Protein AF-F6GZI7-F1 (afdb_monomer)

Mean predicted aligned error: 14.27 Å

Foldseek 3Di:
DQPPFDKDFDADKDQDPDPDDDRIDGPTPDIDGPGDDDLVPDPPSDPDDDPVVCVVVVVCQCVDPVSVVVVVVVVVVVVVVVVVCVVVQAAEDDFDQKDPDDPPLFFDFAWDWPCPPPPDDDDDDDDDDDPDDCDLVNLVVVLVVLVVVLVVCVVPVHDPVVNVVSVVVSVVSVVVSVSVVVVCVVPVPPPPPPPPPPQCCPTPVRDIMTGAQDRVVVQVVVCVPSFKYKYWAWHATPDDPVDDRIDTDIGIDGPPDDPVVVVVVPPPDD

Solvent-accessible surface area (backbone atoms only — not comparable to full-atom values): 16738 Å² total; per-residue (Å²): 132,55,71,83,46,40,69,49,75,44,64,49,78,42,70,55,96,57,100,61,98,55,87,60,42,74,52,68,75,43,77,46,85,76,39,87,53,62,60,88,78,40,84,78,54,53,95,76,74,63,75,71,67,38,62,85,41,57,90,56,38,64,80,37,71,68,50,37,50,52,51,53,50,50,50,52,49,53,53,48,51,54,50,52,39,51,77,68,67,31,44,82,45,92,61,74,50,71,36,74,72,77,81,76,83,76,74,53,60,48,76,56,79,71,53,82,89,59,81,83,76,87,72,83,88,78,91,78,80,90,76,85,72,89,46,74,64,58,51,55,51,49,48,52,52,40,50,50,51,45,54,51,41,67,72,64,80,45,63,68,66,60,46,53,50,42,51,51,52,41,51,51,52,51,51,54,50,53,54,53,55,50,47,52,69,75,44,86,70,71,66,68,69,99,79,70,82,80,71,31,66,81,26,89,79,46,44,74,33,25,42,28,68,65,50,60,71,60,38,48,62,47,9,74,78,66,33,35,30,32,34,76,46,77,27,32,42,57,58,66,95,88,54,72,47,68,43,75,46,78,47,72,33,58,49,93,66,55,72,81,69,54,65,79,69,70,77,78,83,125

pLDDT: mean 80.15, std 19.24, range [28.56, 98.38]

Organism: Vitis vinifera (NCBI:txid29760)

Radius of gyration: 28.15 Å; Cα contacts (8 Å, |Δi|>4): 276; chains: 1; bounding box: 76×50×71 Å

InterPro domains:
  IPR004364 Aminoacyl-tRNA synthetase, class II (D/K/N) [PF00152] (58-114)
  IPR004364 Aminoacyl-tRNA synthetase, class II (D/K/N) [PF00152] (202-259)
  IPR045864 Class II Aminoacyl-tRNA synthetase/Biotinyl protein ligase (BPL) and lipoyl protein ligase (LPL) [G3DSA:3.30.930.10] (43-264)
  IPR045864 Class II Aminoacyl-tRNA synthetase/Biotinyl protein ligase (BPL) and lipoyl protein ligase (LPL) [SSF55681] (30-257)

Sequence (270 aa):
MPTGTCILAEGVLKLPPVEGKHAIELQAEKILHIGTVDREKYPLSKKRLPIDSLRDFSHFKPRTTTVASVMRMRDALTHATHNFFRNNEFLYVQVPIITTTDAEGFSERFIVTTLLGKSAEKVEPKSVHEIEGVSLEALKAAIKEKSNLVEELKRSDSNKEALVAALWDLRKTNELAQQLESREKLHPGASLNKADEINFSKDFFSRETYLTVSGRLHLQSYACSLGNVYSFGPRFRAESMKHVAEMWMVELEMAFSQLEVRGLCYFSGY

Secondary structure (DSSP, 8-state):
--TT-EEEEEEEEE--SSS-S-S-EEEEEEEEEEE---TTT-GGGSS---TGGGGGGTTTGGGSHHHHHHHHHHHHHHHHHHHHHHHTTPEE-PPPSEES--SSSS----EE-S-TT------PPPP--------HHHHHHHHHHHHHHHHHHHHTT--HHHHHHHHHHHHHHHHHHHHHHHHHHH-TT----TT----GGGSTTSS-EEE-S--HHHHHHHHHHHSEEEEEEEEE----TTS-SEEEEEEEEETT--HHHHTTS-----

Nearest PDB structures (foldseek):
  6pqh-assembly2_C  TM=8.709E-01  e=6.054E-11  Elizabethkingia sp.
  3m4p-assembly2_C  TM=8.004E-01  e=2.994E-06  Entamoeba histolytica
  3m4p-assembly2_D  TM=8.384E-01  e=8.662E-06  Entamoeba histolytica
  3m4q-assembly1_B  TM=7.826E-01  e=2.994E-06  Entamoeba histolytica
  3m4p-assembly1_A  TM=8.144E-01  e=2.077E-05  Entamoeba histolytica

Structure (mmCIF, N/CA/C/O backbone):
data_AF-F6GZI7-F1
#
_entry.id   AF-F6GZI7-F1
#
loop_
_atom_site.group_PDB
_atom_site.id
_atom_site.type_symbol
_atom_site.label_atom_id
_atom_site.label_alt_id
_atom_site.label_comp_id
_atom_site.label_asym_id
_atom_site.label_entity_id
_atom_site.label_seq_id
_atom_site.pdbx_PDB_ins_code
_atom_site.Cartn_x
_atom_site.Cartn_y
_atom_site.Cartn_z
_atom_site.occupancy
_atom_site.B_iso_or_equiv
_atom_site.auth_seq_id
_atom_site.auth_comp_id
_atom_site.auth_asym_id
_atom_site.auth_atom_id
_atom_site.pdbx_PDB_model_num
ATOM 1 N N . MET A 1 1 ? -19.118 0.545 30.535 1.00 84.94 1 MET A N 1
ATOM 2 C CA . MET A 1 1 ? -18.140 -0.311 29.822 1.00 84.94 1 MET A CA 1
ATOM 3 C C . MET A 1 1 ? -16.927 0.534 29.446 1.00 84.94 1 MET A C 1
ATOM 5 O O . MET A 1 1 ? -17.144 1.657 28.999 1.00 84.94 1 MET A O 1
ATOM 9 N N . PRO A 1 2 ? -15.681 0.074 29.667 1.00 90.56 2 PRO A N 1
ATOM 10 C CA . PRO A 1 2 ? -14.481 0.809 29.256 1.00 90.56 2 PRO A CA 1
ATOM 11 C C . PRO A 1 2 ? -14.420 1.039 27.738 1.00 90.56 2 PRO A C 1
ATOM 13 O O . PRO A 1 2 ? -14.860 0.188 26.961 1.00 90.56 2 PRO A O 1
ATOM 16 N N . THR A 1 3 ? -13.836 2.159 27.304 1.00 90.69 3 THR A N 1
ATOM 17 C CA . THR A 1 3 ? -13.540 2.412 25.884 1.00 90.69 3 THR A CA 1
ATOM 18 C C . THR A 1 3 ? -12.670 1.290 25.318 1.00 90.69 3 THR A C 1
ATOM 20 O O . THR A 1 3 ? -11.697 0.891 25.952 1.00 90.69 3 THR A O 1
ATOM 23 N N . GLY A 1 4 ? -13.014 0.798 24.126 1.00 90.69 4 GLY A N 1
ATOM 24 C CA . GLY A 1 4 ? -12.316 -0.312 23.467 1.00 90.69 4 GLY A CA 1
ATOM 25 C C . GLY A 1 4 ? -12.944 -1.689 23.692 1.00 90.69 4 GLY A C 1
ATOM 26 O O . GLY A 1 4 ? -12.562 -2.625 22.994 1.00 90.69 4 GLY A O 1
ATOM 27 N N . THR A 1 5 ? -13.914 -1.812 24.607 1.00 94.50 5 THR A N 1
ATOM 28 C CA . THR A 1 5 ? -14.671 -3.058 24.825 1.00 94.50 5 THR A CA 1
ATOM 29 C C . THR A 1 5 ? -15.391 -3.475 23.542 1.00 94.50 5 THR A C 1
ATOM 31 O O . THR A 1 5 ? -16.073 -2.662 22.919 1.00 94.50 5 THR A O 1
ATOM 34 N N . CYS A 1 6 ? -15.256 -4.744 23.162 1.00 95.44 6 CYS A N 1
ATOM 35 C CA . CYS A 1 6 ? -15.999 -5.339 22.059 1.00 95.44 6 CYS A CA 1
ATOM 36 C C . CYS A 1 6 ? -17.313 -5.920 22.588 1.00 95.44 6 CYS A C 1
ATOM 38 O O . CYS A 1 6 ? -17.310 -6.738 23.515 1.00 95.44 6 CYS A O 1
ATOM 40 N N . ILE A 1 7 ? -18.425 -5.487 21.999 1.00 96.62 7 ILE A N 1
ATOM 41 C CA . ILE A 1 7 ? -19.771 -5.918 22.370 1.00 96.62 7 ILE A CA 1
ATOM 42 C C . ILE A 1 7 ? -20.564 -6.326 21.134 1.00 96.62 7 ILE A C 1
ATOM 44 O O . ILE A 1 7 ? -20.345 -5.795 20.045 1.00 96.62 7 ILE A O 1
ATOM 48 N N . LEU A 1 8 ? -21.521 -7.220 21.344 1.00 97.19 8 LEU A N 1
ATOM 49 C CA . LEU A 1 8 ? -22.662 -7.429 20.464 1.00 97.19 8 LEU A CA 1
ATOM 50 C C . LEU A 1 8 ? -23.888 -6.843 21.162 1.00 97.19 8 LEU A C 1
ATOM 52 O O . LEU A 1 8 ? -24.133 -7.148 22.328 1.00 97.19 8 LEU A O 1
ATOM 56 N N . ALA A 1 9 ? -24.632 -5.990 20.467 1.00 96.88 9 ALA A N 1
ATOM 57 C CA . ALA A 1 9 ? -25.866 -5.405 20.971 1.00 96.88 9 ALA A CA 1
ATOM 58 C C . ALA A 1 9 ? -27.023 -5.786 20.043 1.00 96.88 9 ALA A C 1
ATOM 60 O O . ALA A 1 9 ? -26.929 -5.597 18.832 1.00 96.88 9 ALA A O 1
ATOM 61 N N . GLU A 1 10 ? -28.102 -6.300 20.624 1.00 97.81 10 GLU A N 1
ATOM 62 C CA . GLU A 1 10 ? -29.366 -6.587 19.943 1.00 97.81 10 GLU A CA 1
ATOM 63 C C . GLU A 1 10 ? -30.451 -5.668 20.508 1.00 97.81 10 GLU A C 1
ATOM 65 O O . GLU A 1 10 ? -30.454 -5.359 21.703 1.00 97.81 10 GLU A O 1
ATOM 70 N N . GLY A 1 11 ? -31.377 -5.220 19.663 1.00 97.25 11 GLY A N 1
ATOM 71 C CA . GLY A 1 11 ? -32.464 -4.340 20.079 1.00 97.25 11 GLY A CA 1
ATOM 72 C C . GLY A 1 11 ? -33.255 -3.774 18.906 1.00 97.25 11 GLY A C 1
ATOM 73 O O . GLY A 1 11 ? -33.142 -4.256 17.778 1.00 97.25 11 GLY A O 1
ATOM 74 N N . VAL A 1 12 ? -34.036 -2.728 19.174 1.00 97.38 12 VAL A N 1
ATOM 75 C CA . VAL A 1 12 ? -34.963 -2.122 18.205 1.00 97.38 12 VAL A CA 1
ATOM 76 C C . VAL A 1 12 ? -34.464 -0.742 17.779 1.00 97.38 12 VAL A C 1
ATOM 78 O O . VAL A 1 12 ? -34.117 0.091 18.618 1.00 97.38 12 VAL A O 1
ATOM 81 N N . LEU A 1 13 ? -34.437 -0.483 16.468 1.00 96.31 13 LEU A N 1
ATOM 82 C CA . LEU A 1 13 ? -34.133 0.843 15.926 1.00 96.31 13 LEU A CA 1
ATOM 83 C C . LEU A 1 13 ? -35.323 1.789 16.130 1.00 96.31 13 LEU A C 1
ATOM 85 O O . LEU A 1 13 ? -36.458 1.436 15.811 1.00 96.31 13 LEU A O 1
ATOM 89 N N . LYS A 1 14 ? -35.064 2.998 16.633 1.00 94.50 14 LYS A N 1
ATOM 90 C CA . LYS A 1 14 ? -36.076 4.036 16.865 1.00 94.50 14 LYS A CA 1
ATOM 91 C C . LYS A 1 14 ? -35.605 5.401 16.383 1.00 94.50 14 LYS A C 1
ATO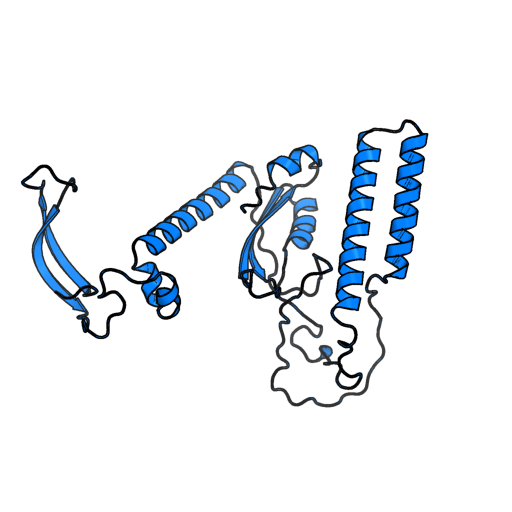M 93 O O . LYS A 1 14 ? -34.409 5.652 16.230 1.00 94.50 14 LYS A O 1
ATOM 98 N N . LEU A 1 15 ? -36.573 6.284 16.147 1.00 92.31 15 LEU A N 1
ATOM 99 C CA . LEU A 1 15 ? -36.296 7.710 16.027 1.00 92.31 15 LEU A CA 1
ATOM 100 C C . LEU A 1 15 ? -35.905 8.247 17.412 1.00 92.31 15 LEU A C 1
ATOM 102 O O . LEU A 1 15 ? -36.543 7.855 18.396 1.00 92.31 15 LEU A O 1
ATOM 106 N N . PRO A 1 16 ? -34.891 9.121 17.504 1.00 90.88 16 PRO A N 1
ATOM 107 C CA . PRO A 1 16 ? -34.515 9.704 18.779 1.00 90.88 16 P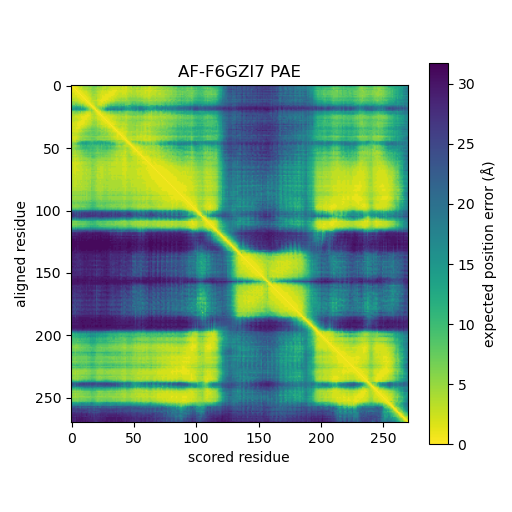RO A CA 1
ATOM 108 C C . PRO A 1 16 ? -35.680 10.517 19.368 1.00 90.88 16 PRO A C 1
ATOM 110 O O . PRO A 1 16 ? -36.400 11.186 18.622 1.00 90.88 16 PRO A O 1
ATOM 113 N N . PRO A 1 17 ? -35.859 10.519 20.699 1.00 84.75 17 PRO A N 1
ATOM 114 C CA . PRO A 1 17 ? -36.955 11.231 21.361 1.00 84.75 17 PRO A CA 1
ATOM 115 C C . PRO A 1 17 ? -36.825 12.761 21.303 1.00 84.75 17 PRO A C 1
ATOM 117 O O . PRO A 1 17 ? -37.789 13.471 21.576 1.00 84.75 17 PRO A O 1
ATOM 120 N N . VAL A 1 18 ? -35.639 13.274 20.971 1.00 86.88 18 VAL A N 1
ATOM 121 C CA . VAL A 1 18 ? -35.340 14.704 20.836 1.00 86.88 18 VAL A CA 1
ATOM 122 C C . VAL A 1 18 ? -34.639 14.915 19.500 1.00 86.88 18 VAL A C 1
ATOM 124 O O . VAL A 1 18 ? -33.754 14.129 19.154 1.00 86.88 18 VAL A O 1
ATOM 127 N N . GLU A 1 19 ? -34.989 15.980 18.771 1.00 80.44 19 GLU A N 1
ATOM 128 C CA . GLU A 1 19 ? -34.222 16.397 17.594 1.00 80.44 19 GLU A CA 1
ATOM 129 C C . GLU A 1 19 ? -32.757 16.603 17.990 1.00 80.44 19 GLU A C 1
ATOM 131 O O . GLU A 1 19 ? -32.404 17.457 18.804 1.00 80.44 19 GLU A O 1
ATOM 136 N N . GLY A 1 20 ? -31.902 15.744 17.447 1.00 79.06 20 GLY A N 1
ATOM 137 C CA . GLY A 1 20 ? -30.509 15.639 17.834 1.00 79.06 20 GLY A CA 1
ATOM 138 C C . GLY A 1 20 ? -29.616 15.354 16.638 1.00 79.06 20 GLY A C 1
ATOM 139 O O . GLY A 1 20 ? -30.023 15.394 15.482 1.00 79.06 20 GLY A O 1
ATOM 140 N N . LYS A 1 21 ? -28.351 15.046 16.925 1.00 82.75 21 LYS A N 1
ATOM 141 C CA . LYS A 1 21 ? -27.316 14.843 15.900 1.00 82.75 21 LYS A CA 1
ATOM 142 C C . LYS A 1 21 ? -27.517 13.578 15.048 1.00 82.75 21 LYS A C 1
ATOM 144 O O . LYS A 1 21 ? -26.894 13.448 13.997 1.00 82.75 21 LYS A O 1
ATOM 149 N N . HIS A 1 22 ? -28.322 12.628 15.510 1.00 89.19 22 HIS A N 1
ATOM 150 C CA . HIS A 1 22 ? -28.487 11.317 14.886 1.00 89.19 22 HIS A CA 1
ATOM 151 C C . HIS A 1 22 ? -29.907 11.166 14.345 1.00 89.19 22 HIS A C 1
ATOM 153 O O . HIS A 1 22 ? -30.849 11.558 15.016 1.00 89.19 22 HIS A O 1
ATOM 159 N N . ALA A 1 23 ? -30.060 10.595 13.148 1.00 91.12 23 ALA A N 1
ATOM 160 C CA . ALA A 1 23 ? -31.374 10.379 12.533 1.00 91.12 23 ALA A CA 1
ATOM 161 C C . ALA A 1 23 ? -32.116 9.159 13.110 1.00 91.12 23 ALA A C 1
ATOM 163 O O . ALA A 1 23 ? -33.339 9.102 13.067 1.00 91.12 23 ALA A O 1
ATOM 164 N N . ILE A 1 24 ? -31.373 8.183 13.636 1.00 93.81 24 ILE A N 1
ATOM 165 C CA . ILE A 1 24 ? -31.878 6.943 14.235 1.00 93.81 24 ILE A CA 1
ATOM 166 C C . ILE A 1 24 ? -30.974 6.534 15.402 1.00 93.81 24 ILE A C 1
ATOM 168 O O . ILE A 1 24 ? -29.782 6.855 15.408 1.00 93.81 24 ILE A O 1
ATOM 172 N N . GLU A 1 25 ? -31.522 5.786 16.356 1.00 94.50 25 GLU A N 1
ATOM 173 C CA . GLU A 1 25 ? -30.788 5.175 17.465 1.00 94.50 25 GLU A CA 1
ATOM 174 C C . GLU A 1 25 ? -31.199 3.712 17.681 1.00 94.50 25 GLU A C 1
ATOM 176 O O . GLU A 1 25 ? -32.307 3.304 17.336 1.00 94.50 25 GLU A O 1
ATOM 181 N N . LEU A 1 26 ? -30.293 2.908 18.245 1.00 94.44 26 LEU A N 1
ATOM 182 C CA . LEU A 1 26 ? -30.580 1.532 18.648 1.00 94.44 26 LEU A CA 1
ATOM 183 C C . LEU A 1 26 ? -30.934 1.505 20.138 1.00 94.44 26 LEU A C 1
ATOM 185 O O . LEU A 1 26 ? -30.058 1.702 20.982 1.00 94.44 26 LEU A O 1
ATOM 189 N N . GLN A 1 27 ? -32.191 1.202 20.468 1.00 94.88 27 GLN A N 1
ATOM 190 C CA . GLN A 1 27 ? -32.584 0.873 21.835 1.00 94.88 27 GLN A CA 1
ATOM 191 C C . GLN A 1 27 ? -32.165 -0.573 22.126 1.00 94.88 27 GLN A C 1
ATOM 193 O O . GLN A 1 27 ? -32.858 -1.515 21.743 1.00 94.88 27 GLN A O 1
ATOM 198 N N . ALA A 1 28 ? -31.010 -0.746 22.770 1.00 95.94 28 ALA A N 1
ATOM 199 C CA . ALA A 1 28 ? -30.467 -2.064 23.084 1.00 95.94 28 ALA A CA 1
ATOM 200 C C . ALA A 1 28 ? -31.330 -2.797 24.128 1.00 95.94 28 ALA A C 1
ATOM 202 O O . ALA A 1 28 ? -31.588 -2.274 25.211 1.00 95.94 28 ALA A O 1
ATOM 203 N N . GLU A 1 29 ? -31.731 -4.025 23.808 1.00 97.56 29 GLU A N 1
ATOM 204 C CA . GLU A 1 29 ? -32.476 -4.936 24.687 1.00 97.56 29 GLU A CA 1
ATOM 205 C C . GLU A 1 29 ? -31.558 -6.002 25.288 1.00 97.56 29 GLU A C 1
ATOM 207 O O . GLU A 1 29 ? -31.739 -6.419 26.432 1.00 97.56 29 GLU A O 1
ATOM 212 N N . LYS A 1 30 ? -30.541 -6.426 24.528 1.00 97.31 30 LYS A N 1
ATOM 213 C CA . LYS A 1 30 ? -29.523 -7.379 24.974 1.00 97.31 30 LYS A CA 1
ATOM 214 C C . LYS A 1 30 ? -28.140 -6.874 24.606 1.00 97.31 30 LYS A C 1
ATOM 216 O O . LYS A 1 30 ? -27.916 -6.376 23.505 1.00 97.31 30 LYS A O 1
ATOM 221 N N . ILE A 1 31 ? -27.199 -7.040 25.528 1.00 96.56 31 ILE A N 1
ATOM 222 C CA . ILE A 1 31 ? -25.788 -6.727 25.307 1.00 96.56 31 ILE A CA 1
ATOM 223 C C . ILE A 1 31 ? -24.965 -7.937 25.738 1.00 96.56 31 ILE A C 1
ATOM 225 O O . ILE A 1 31 ? -25.017 -8.350 26.894 1.00 96.56 31 ILE A O 1
ATOM 229 N N . LEU A 1 32 ? -24.183 -8.481 24.808 1.00 95.75 32 LEU A N 1
ATOM 230 C CA . LEU A 1 32 ? -23.220 -9.544 25.053 1.00 95.75 32 LEU A CA 1
ATOM 231 C C . LEU A 1 32 ? -21.801 -8.970 25.026 1.00 95.75 32 LEU A C 1
ATOM 233 O O . LEU A 1 32 ? -21.381 -8.329 24.060 1.00 95.75 32 LEU A O 1
ATOM 237 N N . HIS A 1 33 ? -21.045 -9.226 26.090 1.00 94.31 33 HIS A N 1
ATOM 238 C CA . HIS A 1 33 ? -19.635 -8.860 26.171 1.00 94.31 33 HIS A CA 1
ATOM 239 C C . HIS A 1 33 ? -18.793 -9.912 25.444 1.00 94.31 33 HIS A C 1
ATOM 241 O O . HIS A 1 33 ? -18.666 -11.034 25.923 1.00 94.31 33 HIS A O 1
ATOM 247 N N . ILE A 1 34 ? -18.207 -9.541 24.302 1.00 95.81 34 ILE A N 1
ATOM 248 C CA . ILE A 1 34 ? -17.347 -10.435 23.509 1.00 95.81 34 ILE A CA 1
ATOM 249 C C . ILE A 1 34 ? -15.893 -10.328 23.973 1.00 95.81 34 ILE A C 1
ATOM 251 O O . ILE A 1 34 ? -15.195 -11.329 24.089 1.00 95.81 34 ILE A O 1
ATOM 255 N N . GLY A 1 35 ? -15.427 -9.106 24.247 1.00 94.12 35 GLY A N 1
ATOM 256 C CA . GLY A 1 35 ? -14.044 -8.859 24.644 1.00 94.12 35 GLY A CA 1
ATOM 257 C C . GLY A 1 35 ? -13.931 -7.668 25.580 1.00 94.12 35 GLY A C 1
ATOM 258 O O . GLY A 1 35 ? -14.216 -6.532 25.194 1.00 94.12 35 GLY A O 1
ATOM 259 N N . THR A 1 36 ? -13.501 -7.925 26.813 1.00 91.31 36 THR A N 1
ATOM 260 C CA . THR A 1 36 ? -13.235 -6.887 27.812 1.00 91.31 36 THR A CA 1
ATOM 261 C C . THR A 1 36 ? -11.850 -6.284 27.629 1.00 91.31 36 THR A C 1
ATOM 263 O O . THR A 1 36 ? -10.923 -6.950 27.174 1.00 91.31 36 THR A O 1
ATOM 266 N N . VAL A 1 37 ? -11.700 -5.023 28.025 1.00 92.75 37 VAL A N 1
ATOM 267 C CA . VAL A 1 37 ? -10.445 -4.281 27.905 1.00 92.75 37 VAL A CA 1
ATOM 268 C C . VAL A 1 37 ? -10.039 -3.724 29.263 1.00 92.75 37 VAL A C 1
ATOM 270 O O . VAL A 1 37 ? -10.854 -3.119 29.961 1.00 92.75 37 VAL A O 1
ATOM 273 N N . ASP A 1 38 ? -8.766 -3.906 29.611 1.00 91.06 38 ASP A N 1
ATOM 274 C CA . ASP A 1 38 ? -8.143 -3.238 30.750 1.00 91.06 38 ASP A CA 1
ATOM 275 C C . ASP A 1 38 ? -7.956 -1.749 30.423 1.00 91.06 38 ASP A C 1
ATOM 277 O O . ASP A 1 38 ? -7.222 -1.373 29.503 1.00 91.06 38 ASP A O 1
ATOM 281 N N . ARG A 1 39 ? -8.652 -0.897 31.178 1.00 88.81 39 ARG A N 1
ATOM 282 C CA . ARG A 1 39 ? -8.697 0.549 30.949 1.00 88.81 39 ARG A CA 1
ATOM 283 C C . ARG A 1 39 ? -7.319 1.199 31.061 1.00 88.81 39 ARG A C 1
ATOM 285 O O . ARG A 1 39 ? -7.064 2.156 30.331 1.00 88.81 39 ARG A O 1
ATOM 292 N N . GLU A 1 40 ? -6.463 0.707 31.954 1.00 88.62 40 GLU A N 1
ATOM 293 C CA . GLU A 1 40 ? -5.150 1.309 32.208 1.00 88.62 40 GLU A CA 1
ATOM 294 C C . GLU A 1 40 ? -4.144 0.956 31.113 1.00 88.62 40 GLU A C 1
ATOM 296 O O . GLU A 1 40 ? -3.312 1.782 30.742 1.00 88.62 40 GLU A O 1
ATOM 301 N N . LYS A 1 41 ? -4.273 -0.242 30.534 1.00 89.00 41 LYS A N 1
ATOM 302 C CA . LYS A 1 41 ? -3.387 -0.728 29.467 1.00 89.00 41 LYS A CA 1
ATOM 303 C C . LYS A 1 41 ? -3.822 -0.301 28.072 1.00 89.00 41 LYS A C 1
ATOM 305 O O . LYS A 1 41 ? -3.014 -0.340 27.149 1.00 89.00 41 LYS A O 1
ATOM 310 N N . TYR A 1 42 ? -5.085 0.080 27.887 1.00 90.19 42 TYR A N 1
ATOM 311 C CA . TYR A 1 42 ? -5.611 0.396 26.564 1.00 90.19 42 TYR A CA 1
ATOM 312 C C . TYR A 1 42 ? -5.146 1.773 26.068 1.00 90.19 42 TYR A C 1
ATOM 314 O O . TYR A 1 42 ? -5.569 2.786 26.633 1.00 90.19 42 TYR A O 1
ATOM 322 N N . PRO A 1 43 ? -4.358 1.861 24.977 1.00 87.44 43 PRO A N 1
ATOM 323 C CA . PRO A 1 43 ? -3.759 3.129 24.556 1.00 87.44 43 PRO A CA 1
ATOM 324 C C . PRO A 1 43 ? -4.792 4.202 24.194 1.00 87.44 43 PRO A C 1
ATOM 326 O O . PRO A 1 43 ? -4.584 5.380 24.473 1.00 87.44 43 PRO A O 1
ATOM 329 N N . LEU A 1 44 ? -5.938 3.795 23.629 1.00 87.69 44 LEU A N 1
ATOM 330 C CA . LEU A 1 44 ? -7.016 4.693 23.193 1.00 87.69 44 LEU A CA 1
ATOM 331 C C . LEU A 1 44 ? -8.021 5.047 24.305 1.00 87.69 44 LEU A C 1
ATOM 333 O O . LEU A 1 44 ? -9.072 5.624 24.028 1.00 87.69 44 LEU A O 1
ATOM 337 N N . SER A 1 45 ? -7.734 4.713 25.567 1.00 86.12 45 SER A N 1
ATOM 338 C CA . SER A 1 45 ? -8.596 5.082 26.700 1.00 86.12 45 SER A CA 1
ATOM 339 C C . SER A 1 45 ? -8.573 6.589 26.999 1.00 86.12 45 SER A C 1
ATOM 341 O O . SER A 1 45 ? -9.530 7.128 27.565 1.00 86.12 45 SER A O 1
ATOM 343 N N . LYS A 1 46 ? -7.503 7.290 26.599 1.00 81.06 46 LYS A N 1
ATOM 344 C CA . LYS A 1 46 ? -7.323 8.736 26.790 1.00 81.06 46 LYS A CA 1
ATOM 345 C C . LYS A 1 46 ? -8.087 9.527 25.720 1.00 81.06 46 LYS A C 1
ATOM 347 O O . LYS A 1 46 ? -7.971 9.253 24.532 1.00 81.06 46 LYS A O 1
ATOM 352 N N . LYS A 1 47 ? -8.825 10.569 26.134 1.00 74.69 47 LYS A N 1
ATOM 353 C CA . LYS A 1 47 ? -9.652 11.406 25.232 1.00 74.69 47 LYS A CA 1
ATOM 354 C C . LYS A 1 47 ? -8.854 12.166 24.165 1.00 74.69 47 LYS A C 1
ATOM 356 O O . LYS A 1 47 ? -9.402 12.476 23.113 1.00 74.69 47 LYS A O 1
ATOM 361 N N . ARG A 1 48 ? -7.598 12.519 24.446 1.00 76.75 48 ARG A N 1
ATOM 362 C CA . ARG A 1 48 ? -6.696 13.189 23.502 1.00 76.75 48 ARG A CA 1
ATOM 363 C C . ARG A 1 48 ? -5.360 12.468 23.514 1.00 76.75 48 ARG A C 1
ATOM 365 O O . ARG A 1 48 ? -4.762 12.305 24.575 1.00 76.75 48 ARG A O 1
ATOM 372 N N . LEU A 1 49 ? -4.922 12.052 22.336 1.00 80.38 49 LEU A N 1
ATOM 373 C CA . LEU A 1 49 ? -3.623 11.441 22.106 1.00 80.38 49 LEU A CA 1
ATOM 374 C C . LEU A 1 49 ? -2.903 12.262 21.037 1.00 80.38 49 LEU A C 1
ATOM 376 O O . LEU A 1 49 ? -3.520 12.560 20.010 1.00 80.38 49 LEU A O 1
ATOM 380 N N . PRO A 1 50 ? -1.634 12.635 21.253 1.00 83.75 50 PRO A N 1
ATOM 381 C CA . PRO A 1 50 ? -0.808 13.182 20.188 1.00 83.75 50 PRO A CA 1
ATOM 382 C C . PRO A 1 50 ? -0.731 12.195 19.016 1.00 83.75 50 PRO A C 1
ATOM 384 O O . PRO A 1 50 ? -0.625 10.985 19.229 1.00 83.75 50 PRO A O 1
ATOM 387 N N . ILE A 1 51 ? -0.771 12.701 17.779 1.00 79.31 51 ILE A N 1
ATOM 388 C CA . ILE A 1 51 ? -0.732 11.857 16.571 1.00 79.31 51 ILE A CA 1
ATOM 389 C C . ILE A 1 51 ? 0.571 11.051 16.509 1.00 79.31 51 ILE A C 1
ATOM 391 O O . ILE A 1 51 ? 0.548 9.882 16.126 1.00 79.31 51 ILE A O 1
ATOM 395 N N . ASP A 1 52 ? 1.691 11.633 16.941 1.00 85.19 52 ASP A N 1
ATOM 396 C CA . ASP A 1 52 ? 2.977 10.937 16.941 1.00 85.19 52 ASP A CA 1
ATOM 397 C C . ASP A 1 52 ? 3.017 9.772 17.929 1.00 85.19 52 ASP A C 1
ATOM 399 O O . ASP A 1 52 ? 3.522 8.711 17.578 1.00 85.19 52 ASP A O 1
ATOM 403 N N . SER A 1 53 ? 2.373 9.892 19.094 1.00 85.25 53 SER A N 1
ATOM 404 C CA . SER A 1 53 ? 2.253 8.784 20.054 1.00 85.25 53 SER A CA 1
ATOM 405 C C . SER A 1 53 ? 1.449 7.603 19.505 1.00 85.25 53 SER A C 1
ATOM 407 O O . SER A 1 53 ? 1.556 6.489 20.007 1.00 85.25 53 SER A O 1
ATOM 409 N N . LEU A 1 54 ? 0.636 7.803 18.460 1.00 84.81 54 LEU A N 1
ATOM 410 C CA . LEU A 1 54 ? -0.038 6.688 17.798 1.00 84.81 54 LEU A CA 1
ATOM 411 C C . LEU A 1 54 ? 0.937 5.832 16.976 1.00 84.81 54 LEU A C 1
ATOM 413 O O . LEU A 1 54 ? 0.580 4.709 16.622 1.00 84.81 54 LEU A O 1
ATOM 417 N N . ARG A 1 55 ? 2.141 6.328 16.639 1.00 86.06 55 ARG A N 1
ATOM 418 C CA . ARG A 1 55 ? 3.172 5.558 15.915 1.00 86.06 55 ARG A CA 1
ATOM 419 C C . ARG A 1 55 ? 3.611 4.325 16.695 1.00 86.06 55 ARG A C 1
ATOM 421 O O . ARG A 1 55 ? 3.714 3.268 16.079 1.00 86.06 55 ARG A O 1
ATOM 428 N N . ASP A 1 56 ? 3.703 4.442 18.013 1.00 88.19 56 ASP A N 1
ATOM 429 C CA . ASP A 1 56 ? 4.063 3.346 18.921 1.00 88.19 56 ASP A CA 1
ATOM 430 C C . ASP A 1 56 ? 2.984 2.250 18.974 1.00 88.19 56 ASP A C 1
ATOM 432 O O . ASP A 1 56 ? 3.254 1.090 19.278 1.00 88.19 56 ASP A O 1
ATOM 436 N N . PHE A 1 57 ? 1.748 2.600 18.608 1.00 87.25 57 PHE A N 1
ATOM 437 C CA . PHE A 1 57 ? 0.578 1.724 18.622 1.00 87.25 57 PHE A CA 1
ATOM 438 C C . PHE A 1 57 ? -0.041 1.606 17.224 1.00 87.25 57 PHE A C 1
ATOM 440 O O . PHE A 1 57 ? -1.244 1.807 17.030 1.00 87.25 57 PHE A O 1
ATOM 447 N N . SER A 1 58 ? 0.790 1.284 16.228 1.00 87.88 58 SER A N 1
ATOM 448 C CA . SER A 1 58 ? 0.414 1.245 14.806 1.00 87.88 58 SER A CA 1
ATOM 449 C C . SER A 1 58 ? -0.849 0.421 14.517 1.00 87.88 58 SER A C 1
ATOM 451 O O . SER A 1 58 ? -1.710 0.865 13.760 1.00 87.88 58 SER A O 1
ATOM 453 N N . HIS A 1 59 ? -1.014 -0.720 15.186 1.00 90.06 59 HIS A N 1
ATOM 454 C CA . HIS A 1 59 ? -2.168 -1.616 15.066 1.00 90.06 59 HIS A CA 1
ATOM 455 C C . HIS A 1 59 ? -3.476 -1.033 15.639 1.00 90.06 59 HIS A C 1
ATOM 457 O O . HIS A 1 59 ? -4.564 -1.470 15.265 1.00 90.06 59 HIS A O 1
ATOM 463 N N . PHE A 1 60 ? -3.404 -0.023 16.512 1.00 89.00 60 PHE A N 1
ATOM 464 C CA . PHE A 1 60 ? -4.578 0.686 17.031 1.00 89.00 60 PHE A CA 1
ATOM 465 C C . PHE A 1 60 ? -4.948 1.928 16.215 1.00 89.00 60 PHE A C 1
ATOM 467 O O . PHE A 1 60 ? -6.106 2.349 16.273 1.00 89.00 60 PHE A O 1
ATOM 474 N N . LYS A 1 61 ? -4.021 2.489 15.421 1.00 89.06 61 LYS A N 1
ATOM 475 C CA . LYS A 1 61 ? -4.260 3.684 14.588 1.00 89.06 61 LYS A CA 1
ATOM 476 C C . LYS A 1 61 ? -5.584 3.633 13.814 1.00 89.06 61 LYS A C 1
ATOM 478 O O . LYS A 1 61 ? -6.335 4.605 13.933 1.00 89.06 61 LYS A O 1
ATOM 483 N N . PRO A 1 62 ? -5.937 2.541 13.097 1.00 91.50 62 PRO A N 1
ATOM 484 C CA . PRO A 1 62 ? -7.147 2.507 12.272 1.00 91.50 62 PRO A CA 1
ATOM 485 C C . PRO A 1 62 ? -8.456 2.619 13.062 1.00 91.50 62 PRO A C 1
ATOM 487 O O . PRO A 1 62 ? -9.500 2.853 12.468 1.00 91.50 62 PRO A O 1
ATOM 490 N N . ARG A 1 63 ? -8.423 2.465 14.393 1.00 91.69 63 ARG A N 1
ATOM 491 C CA . ARG A 1 63 ? -9.602 2.613 15.262 1.00 91.69 63 ARG A CA 1
ATOM 492 C C . ARG A 1 63 ? -9.878 4.064 15.663 1.00 91.69 63 ARG A C 1
ATOM 494 O O . ARG A 1 63 ? -10.916 4.346 16.251 1.00 91.69 63 ARG A O 1
ATOM 501 N N . THR A 1 64 ? -8.961 4.986 15.370 1.00 90.19 64 THR A N 1
ATOM 502 C CA . THR A 1 64 ? -9.164 6.424 15.592 1.00 90.19 64 THR A CA 1
ATOM 503 C C . THR A 1 64 ? -9.934 7.043 14.430 1.00 90.19 64 THR A C 1
ATOM 505 O O . THR A 1 64 ? -9.719 6.675 13.276 1.00 90.19 64 THR A O 1
ATOM 508 N N . THR A 1 65 ? -10.804 8.019 14.707 1.00 90.12 65 THR A N 1
ATOM 509 C CA . THR A 1 65 ? -11.645 8.649 13.675 1.00 90.12 65 THR A CA 1
ATOM 510 C C . THR A 1 65 ? -10.823 9.243 12.534 1.00 90.12 65 THR A C 1
ATOM 512 O O . THR A 1 65 ? -11.144 9.006 11.374 1.00 90.12 65 THR A O 1
ATOM 515 N N . THR A 1 66 ? -9.748 9.975 12.844 1.00 90.50 66 THR A N 1
ATOM 516 C CA . THR A 1 66 ? -8.907 10.640 11.837 1.00 90.50 66 THR A CA 1
ATOM 517 C C . THR A 1 66 ? -8.266 9.636 10.886 1.00 90.50 66 THR A C 1
ATOM 519 O O . THR A 1 66 ? -8.448 9.742 9.677 1.00 90.50 66 THR A O 1
ATOM 522 N N . VAL A 1 67 ? -7.565 8.627 11.416 1.00 91.38 67 VAL A N 1
ATOM 523 C CA . VAL A 1 67 ? -6.899 7.622 10.575 1.00 91.38 67 VAL A CA 1
ATOM 524 C C . VAL A 1 67 ? -7.929 6.795 9.810 1.00 91.38 67 VAL A C 1
ATOM 526 O O . VAL A 1 67 ? -7.751 6.579 8.617 1.00 91.38 67 VAL A O 1
ATOM 529 N N . ALA A 1 68 ? -9.028 6.382 10.449 1.00 93.88 68 ALA A N 1
ATOM 530 C CA . ALA A 1 68 ? -10.087 5.629 9.780 1.00 93.88 68 ALA A CA 1
ATOM 531 C C . ALA A 1 68 ? -10.688 6.406 8.596 1.00 93.88 68 ALA A C 1
ATOM 533 O O . ALA A 1 68 ? -10.928 5.832 7.537 1.00 93.88 68 ALA A O 1
ATOM 534 N N . SER A 1 69 ? -10.914 7.713 8.759 1.00 95.88 69 SER A N 1
ATOM 535 C CA . SER A 1 69 ? -11.405 8.578 7.683 1.00 95.88 69 SER A CA 1
ATOM 536 C C . SER A 1 69 ? -10.399 8.701 6.545 1.00 95.88 69 SER A C 1
ATOM 538 O O . SER A 1 69 ? -10.783 8.514 5.395 1.00 95.88 69 SER A O 1
ATOM 540 N N . VAL A 1 70 ? -9.118 8.929 6.850 1.00 95.38 70 VAL A N 1
ATOM 541 C CA . VAL A 1 70 ? -8.058 8.987 5.828 1.00 95.38 70 VAL A CA 1
ATOM 542 C C . VAL A 1 70 ? -7.954 7.666 5.062 1.00 95.38 70 VAL A C 1
ATOM 544 O O . VAL A 1 70 ? -7.840 7.682 3.841 1.00 95.38 70 VAL A O 1
ATOM 547 N N . MET A 1 71 ? -8.051 6.519 5.740 1.00 95.50 71 MET A N 1
ATOM 548 C CA . MET A 1 71 ? -7.999 5.208 5.081 1.00 95.50 71 MET A CA 1
ATOM 549 C C . MET A 1 71 ? -9.208 4.965 4.169 1.00 95.50 71 MET A C 1
ATOM 551 O O . MET A 1 71 ? -9.027 4.480 3.058 1.00 95.50 71 MET A O 1
ATOM 555 N N . ARG A 1 72 ? -10.421 5.369 4.577 1.00 97.56 72 ARG A N 1
ATOM 556 C CA . ARG A 1 72 ? -11.610 5.325 3.702 1.00 97.56 72 ARG A CA 1
ATOM 557 C C . ARG A 1 72 ? -11.484 6.254 2.496 1.00 97.56 72 ARG A C 1
ATOM 559 O O . ARG A 1 72 ? -11.878 5.883 1.399 1.00 97.56 72 ARG A O 1
ATOM 566 N N . MET A 1 73 ? -10.917 7.448 2.679 1.00 97.62 73 MET A N 1
ATOM 567 C CA . MET A 1 73 ? -10.631 8.347 1.557 1.00 97.62 73 MET A CA 1
ATOM 568 C C . MET A 1 73 ? -9.608 7.729 0.603 1.00 97.62 73 MET A C 1
ATOM 570 O O . MET A 1 73 ? -9.800 7.785 -0.605 1.00 97.62 73 MET A O 1
ATOM 574 N N . ARG A 1 74 ? -8.545 7.108 1.127 1.00 96.62 74 ARG A N 1
ATOM 575 C CA . ARG A 1 74 ? -7.531 6.421 0.317 1.00 96.62 74 ARG A CA 1
ATOM 576 C C . ARG A 1 74 ? -8.125 5.263 -0.485 1.00 96.62 74 ARG A C 1
ATOM 578 O O . ARG A 1 74 ? -7.765 5.111 -1.647 1.00 96.62 74 ARG A O 1
ATOM 585 N N . ASP A 1 75 ? -9.020 4.480 0.111 1.00 98.25 75 ASP A N 1
ATOM 586 C CA . ASP A 1 75 ? -9.769 3.422 -0.577 1.00 98.25 75 ASP A CA 1
ATOM 587 C C . ASP A 1 75 ? -10.600 3.991 -1.739 1.00 98.25 75 ASP A C 1
ATOM 589 O O . ASP A 1 75 ? -10.396 3.609 -2.892 1.00 98.25 75 ASP A O 1
ATOM 593 N N . ALA A 1 76 ? -11.428 5.005 -1.465 1.00 98.38 76 ALA A N 1
ATOM 594 C CA . ALA A 1 76 ? -12.234 5.667 -2.488 1.00 98.38 76 ALA A CA 1
ATOM 595 C C . ALA A 1 76 ? -11.380 6.274 -3.617 1.00 98.38 76 ALA A C 1
ATOM 597 O O . ALA A 1 76 ? -11.715 6.119 -4.789 1.00 98.38 76 ALA A O 1
ATOM 598 N N . LEU A 1 77 ? -10.256 6.919 -3.283 1.00 97.81 77 LEU A N 1
ATOM 599 C CA . LEU A 1 77 ? -9.305 7.459 -4.261 1.00 97.81 77 LEU A CA 1
ATOM 600 C C . LEU A 1 77 ? -8.662 6.351 -5.099 1.00 97.81 77 LEU A C 1
ATOM 602 O O . LEU A 1 77 ? -8.567 6.484 -6.312 1.00 97.81 77 LEU A O 1
ATOM 606 N N . THR A 1 78 ? -8.258 5.243 -4.477 1.00 97.31 78 THR A N 1
ATOM 607 C CA . THR A 1 78 ? -7.670 4.088 -5.176 1.00 97.31 78 THR A CA 1
ATOM 608 C C . THR A 1 78 ? -8.663 3.514 -6.184 1.00 97.31 78 THR A C 1
ATOM 610 O O . THR A 1 78 ? -8.321 3.301 -7.347 1.00 97.31 78 THR A O 1
ATOM 613 N N . HIS A 1 79 ? -9.916 3.333 -5.763 1.00 98.25 79 HIS A N 1
ATOM 614 C CA . HIS A 1 79 ? -10.988 2.863 -6.632 1.00 98.25 79 HIS A CA 1
ATOM 615 C C . HIS A 1 79 ? -11.287 3.853 -7.771 1.00 98.25 79 HIS A C 1
ATOM 617 O O . HIS A 1 79 ? -11.383 3.454 -8.931 1.00 98.25 79 HIS A O 1
ATOM 623 N N . ALA A 1 80 ? -11.374 5.151 -7.464 1.00 98.25 80 ALA A N 1
ATOM 624 C CA . ALA A 1 80 ? -11.602 6.201 -8.453 1.00 98.25 80 ALA A CA 1
ATOM 625 C C . ALA A 1 80 ? -10.479 6.269 -9.499 1.00 98.25 80 ALA A C 1
ATOM 627 O O . ALA A 1 80 ? -10.773 6.381 -10.686 1.00 98.25 80 ALA A O 1
ATOM 628 N N . THR A 1 81 ? -9.217 6.128 -9.086 1.00 97.81 81 THR A N 1
ATOM 629 C CA . THR A 1 81 ? -8.058 6.056 -9.988 1.00 97.81 81 THR A CA 1
ATOM 630 C C . THR A 1 81 ? -8.199 4.899 -10.973 1.00 97.81 81 THR A C 1
ATOM 632 O O . THR A 1 81 ? -8.085 5.098 -12.181 1.00 97.81 81 THR A O 1
ATOM 635 N N . HIS A 1 82 ? -8.503 3.691 -10.488 1.00 98.06 82 HIS A N 1
ATOM 636 C CA . HIS A 1 82 ? -8.703 2.537 -11.368 1.00 98.06 82 HIS A CA 1
ATOM 637 C C . HIS A 1 82 ? -9.873 2.737 -12.340 1.00 98.06 82 HIS A C 1
ATOM 639 O O . HIS A 1 82 ? -9.749 2.402 -13.519 1.00 98.06 82 HIS A O 1
ATOM 645 N N . ASN A 1 83 ? -10.983 3.314 -11.871 1.00 98.19 83 ASN A N 1
ATOM 646 C CA . ASN A 1 83 ? -12.133 3.617 -12.722 1.00 98.19 83 ASN A CA 1
ATOM 647 C C . ASN A 1 83 ? -11.800 4.673 -13.779 1.00 98.19 83 ASN A C 1
ATOM 649 O O . ASN A 1 83 ? -12.184 4.508 -14.932 1.00 98.19 83 ASN A O 1
ATOM 653 N N . PHE A 1 84 ? -11.058 5.721 -13.416 1.00 98.06 84 PHE A N 1
ATOM 654 C CA . PHE A 1 84 ? -10.604 6.743 -14.355 1.00 98.06 84 PHE A CA 1
ATOM 655 C C . PHE A 1 84 ? -9.803 6.116 -15.496 1.00 98.06 84 PHE A C 1
ATOM 657 O O . PHE A 1 84 ? -10.161 6.289 -16.657 1.00 98.06 84 PHE A O 1
ATOM 664 N N . PHE A 1 85 ? -8.768 5.336 -15.182 1.00 97.69 85 PHE A N 1
ATOM 665 C CA . PHE A 1 85 ? -7.935 4.715 -16.211 1.00 97.69 85 PHE A CA 1
ATOM 666 C C . PHE A 1 85 ? -8.721 3.730 -17.076 1.00 97.69 85 PHE A C 1
ATOM 668 O O . PHE A 1 85 ? -8.606 3.766 -18.298 1.00 97.69 85 PHE A O 1
ATOM 675 N N . ARG A 1 86 ? -9.586 2.911 -16.468 1.00 96.25 86 ARG A N 1
ATOM 676 C CA . ARG A 1 86 ? -10.444 1.979 -17.210 1.00 96.25 86 ARG A CA 1
ATOM 677 C C . ARG A 1 86 ? -11.400 2.698 -18.167 1.00 96.25 86 ARG A C 1
ATOM 679 O O . ARG A 1 86 ? -11.537 2.267 -19.305 1.00 96.25 86 ARG A O 1
ATOM 686 N N . ASN A 1 87 ? -12.035 3.782 -17.724 1.00 97.88 87 ASN A N 1
ATOM 687 C CA . ASN A 1 87 ? -12.967 4.558 -18.548 1.00 97.88 87 ASN A CA 1
ATOM 688 C C . ASN A 1 87 ? -12.267 5.325 -19.681 1.00 97.88 87 ASN A C 1
ATOM 690 O O . ASN A 1 87 ? -12.929 5.721 -20.632 1.00 97.88 87 ASN A O 1
ATOM 694 N N . ASN A 1 88 ? -10.950 5.523 -19.582 1.00 96.25 88 ASN A N 1
ATOM 695 C CA . ASN A 1 88 ? -10.111 6.148 -20.608 1.00 96.25 88 ASN A CA 1
ATOM 696 C C . ASN A 1 88 ? -9.268 5.116 -21.385 1.00 96.25 88 ASN A C 1
ATOM 698 O O . ASN A 1 88 ? -8.226 5.461 -21.934 1.00 96.25 88 ASN A O 1
ATOM 702 N N . GLU A 1 89 ? -9.695 3.848 -21.402 1.00 96.25 89 GLU A N 1
ATOM 703 C CA . GLU A 1 89 ? -9.087 2.771 -22.202 1.00 96.25 89 GLU A CA 1
ATOM 704 C C . GLU A 1 89 ? -7.616 2.462 -21.868 1.00 96.25 89 GLU A C 1
ATOM 706 O O . GLU A 1 89 ? -6.883 1.901 -22.681 1.00 96.25 89 GLU A O 1
ATOM 711 N N . PHE A 1 90 ? -7.165 2.781 -20.652 1.00 97.75 90 PHE A N 1
ATOM 712 C CA . PHE A 1 90 ? -5.851 2.354 -20.182 1.00 97.75 90 PHE A CA 1
ATOM 713 C C . PHE A 1 90 ? -5.886 0.913 -19.671 1.00 97.75 90 PHE A C 1
ATOM 715 O O . PHE A 1 90 ? -6.753 0.520 -18.880 1.00 97.75 90 PHE A O 1
ATOM 722 N N . LEU A 1 91 ? -4.861 0.144 -20.030 1.00 97.62 91 LEU A N 1
ATOM 723 C CA . LEU A 1 91 ? -4.632 -1.195 -19.505 1.00 97.62 91 LEU A CA 1
ATOM 724 C C . LEU A 1 91 ? -3.778 -1.142 -18.235 1.00 97.62 91 LEU A C 1
ATOM 726 O O . LEU A 1 91 ? -2.710 -0.530 -18.198 1.00 97.62 91 LEU A O 1
ATOM 730 N N . TYR A 1 92 ? -4.257 -1.802 -17.180 1.00 97.88 92 TYR A N 1
ATOM 731 C CA . TYR A 1 92 ? -3.501 -1.955 -15.940 1.00 97.88 92 TYR A CA 1
ATOM 732 C C . TYR A 1 92 ? -2.407 -3.005 -16.119 1.00 97.88 92 TYR A C 1
ATOM 734 O O . TYR A 1 92 ? -2.700 -4.152 -16.458 1.00 97.88 92 TYR A O 1
ATOM 742 N N . VAL A 1 93 ? -1.163 -2.623 -15.845 1.00 96.88 93 VAL A N 1
ATOM 743 C CA . VAL A 1 93 ? 0.007 -3.484 -15.979 1.00 96.88 93 VAL A 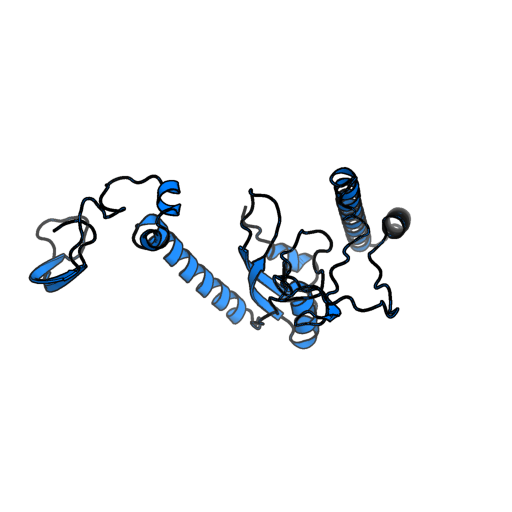CA 1
ATOM 744 C C . VAL A 1 93 ? 0.783 -3.534 -14.667 1.00 96.88 93 VAL A C 1
ATOM 746 O O . VAL A 1 93 ? 1.193 -2.518 -14.092 1.00 96.88 93 VAL A O 1
ATOM 749 N N . GLN A 1 94 ? 1.014 -4.756 -14.195 1.00 96.25 94 GLN A N 1
ATOM 750 C CA . GLN A 1 94 ? 1.905 -5.010 -13.073 1.00 96.25 94 GLN A CA 1
ATOM 751 C C . GLN A 1 94 ? 3.352 -4.990 -13.561 1.00 96.25 94 GLN A C 1
ATOM 753 O O . GLN A 1 94 ? 3.727 -5.719 -14.478 1.00 96.25 94 GLN A O 1
ATOM 758 N N . VAL A 1 95 ? 4.162 -4.140 -12.939 1.00 94.38 95 VAL A N 1
ATOM 759 C CA . VAL A 1 95 ? 5.594 -4.016 -13.226 1.00 94.38 95 VAL A CA 1
ATOM 760 C C . VAL A 1 95 ? 6.407 -4.735 -12.145 1.00 94.38 95 VAL A C 1
ATOM 762 O O . VAL A 1 95 ? 5.970 -4.767 -10.990 1.00 94.38 95 VAL A O 1
ATOM 765 N N . PRO A 1 96 ? 7.579 -5.304 -12.479 1.00 94.88 96 PRO A N 1
ATOM 766 C CA . PRO A 1 96 ? 8.457 -5.930 -11.497 1.00 94.88 96 PRO A CA 1
ATOM 767 C C . PRO A 1 96 ? 8.857 -4.966 -10.376 1.00 94.88 96 PRO A C 1
ATOM 769 O O . PRO A 1 96 ? 9.194 -3.811 -10.630 1.00 94.88 96 PRO A O 1
ATOM 772 N N . ILE A 1 97 ? 8.842 -5.458 -9.134 1.00 95.00 97 ILE A N 1
ATOM 773 C CA . ILE A 1 97 ? 9.311 -4.702 -7.963 1.00 95.00 97 ILE A CA 1
ATOM 774 C C . ILE A 1 97 ? 10.819 -4.877 -7.770 1.00 95.00 97 ILE A C 1
ATOM 776 O O . ILE A 1 97 ? 11.509 -3.912 -7.460 1.00 95.00 97 ILE A O 1
ATOM 780 N N . ILE A 1 98 ? 11.331 -6.096 -7.952 1.00 94.69 98 ILE A N 1
ATOM 781 C CA . ILE A 1 98 ? 12.769 -6.373 -7.929 1.00 94.69 98 ILE A CA 1
ATOM 782 C C . ILE A 1 98 ? 13.304 -6.131 -9.336 1.00 94.69 98 ILE A C 1
ATOM 784 O O . ILE A 1 98 ? 12.772 -6.684 -10.301 1.00 94.69 98 ILE A O 1
ATOM 788 N N . THR A 1 99 ? 14.340 -5.309 -9.454 1.00 91.31 99 THR A N 1
ATOM 789 C CA . THR A 1 99 ? 14.938 -4.952 -10.738 1.00 91.31 99 THR A CA 1
ATOM 790 C C . THR A 1 99 ? 16.457 -4.895 -10.668 1.00 91.31 99 THR A C 1
ATOM 792 O O . THR A 1 99 ? 17.049 -4.702 -9.610 1.00 91.31 99 THR A O 1
ATOM 795 N N . THR A 1 100 ? 17.087 -5.062 -11.823 1.00 88.56 100 THR A N 1
ATOM 796 C CA . THR A 1 100 ? 18.528 -4.876 -12.036 1.00 88.56 100 THR A CA 1
ATOM 797 C C . THR A 1 100 ? 18.806 -3.568 -12.770 1.00 88.56 100 THR A C 1
ATOM 799 O O . THR A 1 100 ? 19.958 -3.215 -12.985 1.00 88.56 100 THR A O 1
ATOM 802 N N . THR A 1 101 ? 17.758 -2.893 -13.251 1.00 77.44 101 THR A N 1
ATOM 803 C CA . THR A 1 101 ? 17.877 -1.699 -14.084 1.00 77.44 101 THR A CA 1
ATOM 804 C C . THR A 1 101 ? 17.794 -0.450 -13.237 1.00 77.44 101 THR A C 1
ATOM 806 O O . THR A 1 101 ? 16.877 -0.294 -12.427 1.00 77.44 101 THR A O 1
ATOM 809 N N . ASP A 1 102 ? 18.683 0.486 -13.524 1.00 68.69 102 ASP A N 1
ATOM 810 C CA . ASP A 1 102 ? 18.587 1.834 -13.011 1.00 68.69 102 ASP A CA 1
ATOM 811 C C . ASP A 1 102 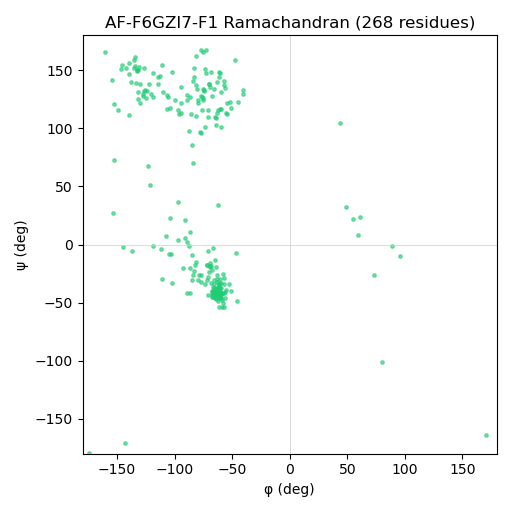? 17.726 2.710 -13.937 1.00 68.69 102 ASP A C 1
ATOM 813 O O . ASP A 1 102 ? 18.199 3.206 -14.956 1.00 68.69 102 ASP A O 1
ATOM 817 N N . ALA A 1 103 ? 16.444 2.879 -13.604 1.00 59.59 103 ALA A N 1
ATOM 818 C CA . ALA A 1 103 ? 15.513 3.662 -14.421 1.00 59.59 103 ALA A CA 1
ATOM 819 C C . ALA A 1 103 ? 15.577 5.187 -14.176 1.00 59.59 103 ALA A C 1
ATOM 821 O O . ALA A 1 103 ? 15.082 5.945 -15.008 1.00 59.59 103 ALA A O 1
ATOM 822 N N . GLU A 1 104 ? 16.159 5.647 -13.059 1.00 62.53 104 GLU A N 1
ATOM 823 C CA . GLU A 1 104 ? 16.218 7.078 -12.684 1.00 62.53 104 GLU A CA 1
ATOM 824 C C . GLU A 1 104 ? 17.659 7.617 -12.559 1.00 62.53 104 GLU A C 1
ATOM 826 O O . GLU A 1 104 ? 17.857 8.804 -12.312 1.00 62.53 104 GLU A O 1
ATOM 831 N N . GLY A 1 105 ? 18.674 6.772 -12.761 1.00 58.59 105 GLY A N 1
ATOM 832 C CA . GLY A 1 105 ? 20.091 7.111 -12.929 1.00 58.59 105 GLY A CA 1
ATOM 833 C C . GLY A 1 105 ? 20.840 7.549 -11.666 1.00 58.59 105 GLY A C 1
ATOM 834 O O . GLY A 1 105 ? 22.057 7.389 -11.605 1.00 58.59 105 GLY A O 1
ATOM 835 N N . PHE A 1 106 ? 20.150 8.113 -10.662 1.00 55.47 106 PHE A N 1
ATOM 836 C CA . PHE A 1 106 ? 20.828 8.909 -9.620 1.00 55.47 106 PHE A CA 1
ATOM 837 C C . PHE A 1 106 ? 20.258 8.803 -8.195 1.00 55.47 106 PHE A C 1
ATOM 839 O O . PHE A 1 106 ? 20.827 9.385 -7.274 1.00 55.47 106 PHE A O 1
ATOM 846 N N . SER A 1 107 ? 19.174 8.057 -7.976 1.00 65.94 107 SER A N 1
ATOM 847 C CA . SER A 1 107 ? 18.584 7.856 -6.642 1.00 65.94 107 SER A CA 1
ATOM 848 C C . SER A 1 107 ? 19.275 6.723 -5.874 1.00 65.94 107 SER A C 1
ATOM 850 O O . SER A 1 107 ? 19.525 5.663 -6.451 1.00 65.94 107 SER A O 1
ATOM 852 N N . GLU A 1 108 ? 19.486 6.871 -4.565 1.00 76.81 108 GLU A N 1
ATOM 853 C CA . GLU A 1 108 ? 19.878 5.743 -3.706 1.00 76.81 108 GLU A CA 1
ATOM 854 C C . GLU A 1 108 ? 18.774 4.667 -3.671 1.00 76.81 108 GLU A C 1
ATOM 856 O O . GLU A 1 108 ? 17.577 4.976 -3.619 1.00 76.81 108 GLU A O 1
ATOM 861 N N . ARG A 1 109 ? 19.169 3.384 -3.696 1.00 85.19 109 ARG A N 1
ATOM 862 C CA . ARG A 1 109 ? 18.255 2.232 -3.820 1.00 85.19 109 ARG A CA 1
ATOM 863 C C . ARG A 1 109 ? 18.473 1.226 -2.703 1.00 85.19 109 ARG A C 1
ATOM 865 O O . ARG A 1 109 ? 19.583 1.054 -2.210 1.00 85.19 109 ARG A O 1
ATOM 872 N N . PHE A 1 110 ? 17.415 0.497 -2.362 1.00 89.88 110 PHE A N 1
ATOM 873 C CA . PHE A 1 110 ? 17.522 -0.657 -1.476 1.00 89.88 110 PHE A CA 1
ATOM 874 C C . PHE A 1 110 ? 18.035 -1.867 -2.251 1.00 89.88 110 PHE A C 1
ATOM 876 O O . PHE A 1 110 ? 17.386 -2.297 -3.205 1.00 89.88 110 PHE A O 1
ATOM 883 N N . ILE A 1 111 ? 19.165 -2.427 -1.819 1.00 90.12 111 ILE A N 1
ATOM 884 C CA . ILE A 1 111 ? 19.704 -3.684 -2.347 1.00 90.12 111 ILE A CA 1
ATOM 885 C C . ILE A 1 111 ? 18.869 -4.851 -1.812 1.00 90.12 111 ILE A C 1
ATOM 887 O O . ILE A 1 111 ? 18.596 -4.946 -0.614 1.00 90.12 111 ILE A O 1
ATOM 891 N N . VAL A 1 112 ? 18.488 -5.757 -2.707 1.00 91.75 112 VAL A N 1
ATOM 892 C CA . VAL A 1 112 ? 17.820 -7.020 -2.388 1.00 91.75 112 VAL A CA 1
ATOM 893 C C . VAL A 1 112 ? 18.837 -8.135 -2.575 1.00 91.75 112 VAL A C 1
ATOM 895 O O . VAL A 1 112 ? 19.315 -8.344 -3.686 1.00 91.75 112 VAL A O 1
ATOM 898 N N . THR A 1 113 ? 19.177 -8.839 -1.494 1.00 91.62 113 THR A N 1
ATOM 899 C CA . THR A 1 113 ? 20.208 -9.885 -1.509 1.00 91.62 113 THR A CA 1
ATOM 900 C C . THR A 1 113 ? 19.894 -11.027 -0.545 1.00 91.62 113 THR A C 1
ATOM 902 O O . THR A 1 113 ? 19.267 -10.835 0.497 1.00 91.62 113 THR A O 1
ATOM 905 N N . THR A 1 114 ? 20.370 -12.226 -0.881 1.00 91.31 114 THR A N 1
ATOM 906 C CA . THR A 1 114 ? 20.329 -13.429 -0.032 1.00 91.31 114 THR A CA 1
ATOM 907 C C . THR A 1 114 ? 21.702 -13.814 0.532 1.00 91.31 114 THR A C 1
ATOM 909 O O . THR A 1 114 ? 21.857 -14.894 1.110 1.00 91.31 114 THR A O 1
ATOM 912 N N . LEU A 1 115 ? 22.716 -12.964 0.339 1.00 86.06 115 LEU A N 1
ATOM 913 C CA . LEU A 1 115 ? 24.096 -13.228 0.757 1.00 86.06 115 LEU A CA 1
ATOM 914 C C . LEU A 1 115 ? 24.352 -12.931 2.242 1.00 86.06 115 LEU A C 1
ATOM 916 O O . LEU A 1 115 ? 25.350 -13.394 2.794 1.00 86.06 115 LEU A O 1
ATOM 920 N N . LEU A 1 116 ? 23.450 -12.206 2.911 1.00 80.25 116 LEU A N 1
ATOM 921 C CA . LEU A 1 116 ? 23.588 -11.863 4.327 1.00 80.25 116 LEU A CA 1
ATOM 922 C C . LEU A 1 116 ? 23.666 -13.135 5.191 1.00 80.25 116 LEU A C 1
ATOM 924 O O . LEU A 1 116 ? 22.725 -13.923 5.248 1.00 80.25 116 LEU A O 1
ATOM 928 N N . GLY A 1 117 ? 24.805 -13.332 5.863 1.00 66.81 117 GLY A N 1
ATOM 929 C CA . GLY A 1 117 ? 25.048 -14.464 6.766 1.00 66.81 117 GLY A CA 1
ATOM 930 C C . GLY A 1 117 ? 25.624 -15.728 6.117 1.00 66.81 117 GLY A C 1
ATOM 931 O O . GLY A 1 117 ? 25.918 -16.682 6.834 1.00 66.81 117 GLY A O 1
ATOM 932 N N . LYS A 1 118 ? 25.843 -15.755 4.794 1.00 62.47 118 LYS A N 1
ATOM 933 C CA . LYS A 1 118 ? 26.595 -16.837 4.139 1.00 62.47 118 LYS A CA 1
ATOM 934 C C . LYS A 1 118 ? 28.084 -16.493 4.200 1.00 62.47 118 LYS A C 1
ATOM 936 O O . LYS A 1 118 ? 28.519 -15.525 3.586 1.00 62.47 118 LYS A O 1
ATOM 941 N N . SER A 1 119 ? 28.867 -17.256 4.964 1.00 45.19 119 SER A N 1
ATOM 942 C CA . SER A 1 119 ? 30.326 -17.111 5.023 1.00 45.19 119 SER A CA 1
ATOM 943 C C . SER A 1 119 ? 30.911 -17.123 3.609 1.00 45.19 119 SER A C 1
ATOM 945 O O . SER A 1 119 ? 30.688 -18.073 2.857 1.00 45.19 119 SER A O 1
ATOM 947 N N . ALA A 1 120 ? 31.626 -16.059 3.249 1.00 42.62 120 ALA A N 1
ATOM 948 C CA . ALA A 1 120 ? 32.213 -15.868 1.933 1.00 42.62 120 ALA A CA 1
ATOM 949 C C . ALA A 1 120 ? 33.195 -17.002 1.589 1.00 42.62 120 ALA A C 1
ATOM 951 O O . ALA A 1 120 ? 34.345 -17.014 2.024 1.00 42.62 120 ALA A O 1
ATOM 952 N N . GLU A 1 121 ? 32.759 -17.964 0.782 1.00 41.25 121 GLU A N 1
ATOM 953 C CA . GLU A 1 121 ? 33.683 -18.859 0.093 1.00 41.25 121 GLU A CA 1
ATOM 954 C C . GLU A 1 121 ? 34.406 -18.068 -1.002 1.00 41.25 121 GLU A C 1
ATOM 956 O O . GLU A 1 121 ? 33.793 -17.699 -2.014 1.00 41.25 121 GLU A O 1
ATOM 961 N N . LYS A 1 122 ? 35.706 -17.828 -0.780 1.00 35.12 122 LYS A N 1
ATOM 962 C CA . LYS A 1 122 ? 36.648 -17.247 -1.745 1.00 35.12 122 LYS A CA 1
ATOM 963 C C . LYS A 1 122 ? 36.636 -18.060 -3.038 1.00 35.12 122 LYS A C 1
ATOM 965 O O . LYS A 1 122 ? 36.934 -19.250 -3.021 1.00 35.12 122 LYS A O 1
ATOM 970 N N . VAL A 1 123 ? 36.320 -17.412 -4.155 1.00 36.03 123 VAL A N 1
ATOM 971 C CA . VAL A 1 123 ? 36.483 -17.979 -5.498 1.00 36.03 123 VAL A CA 1
ATOM 972 C C . VAL A 1 123 ? 37.181 -16.935 -6.359 1.00 36.03 123 VAL A C 1
ATOM 974 O O . VAL A 1 123 ? 36.811 -15.763 -6.329 1.00 36.03 123 VAL A O 1
ATOM 977 N N . GLU A 1 124 ? 38.218 -17.376 -7.068 1.00 28.62 124 GLU A N 1
ATOM 978 C CA . GLU A 1 124 ? 39.080 -16.560 -7.927 1.00 28.62 124 GLU A CA 1
ATOM 979 C C . GLU A 1 124 ? 38.314 -15.902 -9.090 1.00 28.62 124 GLU A C 1
ATOM 981 O O . GLU A 1 124 ? 37.348 -16.481 -9.603 1.00 28.62 124 GLU A O 1
ATOM 986 N N . PRO A 1 125 ? 38.732 -14.702 -9.534 1.00 31.75 125 PRO A N 1
ATOM 987 C CA . PRO A 1 125 ? 37.983 -13.922 -10.506 1.00 31.75 125 PRO A CA 1
ATOM 988 C C . PRO A 1 125 ? 38.148 -14.494 -11.919 1.00 31.75 125 PRO A C 1
ATOM 990 O O . PRO A 1 125 ? 39.260 -14.636 -12.428 1.00 31.75 125 PRO A O 1
ATOM 993 N N . LYS A 1 126 ? 37.022 -14.765 -12.588 1.00 28.67 126 LYS A N 1
ATOM 994 C CA . LYS A 1 126 ? 36.965 -14.896 -14.049 1.00 28.67 126 LYS A CA 1
ATOM 995 C C . LYS A 1 126 ? 36.446 -13.588 -14.637 1.00 28.67 126 LYS A C 1
ATOM 997 O O . LYS A 1 126 ? 35.376 -13.114 -14.275 1.00 28.67 126 LYS A O 1
ATOM 1002 N N . SER A 1 127 ? 37.244 -13.034 -15.538 1.00 39.06 127 SER A N 1
ATOM 1003 C CA . SER A 1 127 ? 37.026 -11.804 -16.294 1.00 39.06 127 SER A CA 1
ATOM 1004 C C . SER A 1 127 ? 35.777 -11.875 -17.174 1.00 39.06 127 SER A C 1
ATOM 1006 O O . SER A 1 127 ? 35.793 -12.661 -18.119 1.00 39.06 127 SER A O 1
ATOM 1008 N N . VAL A 1 128 ? 34.756 -11.039 -16.943 1.00 30.98 128 VAL A N 1
ATOM 1009 C CA . VAL A 1 128 ? 33.757 -10.697 -17.977 1.00 30.98 128 VAL A CA 1
A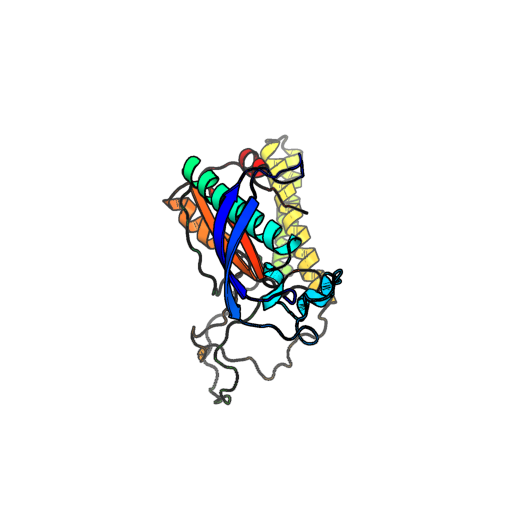TOM 1010 C C . VAL A 1 128 ? 33.134 -9.307 -17.740 1.00 30.98 128 VAL A C 1
ATOM 1012 O O . VAL A 1 128 ? 32.505 -9.072 -16.716 1.00 30.98 128 VAL A O 1
ATOM 1015 N N . HIS A 1 129 ? 33.312 -8.462 -18.762 1.00 30.30 129 HIS A N 1
ATOM 1016 C CA . HIS A 1 129 ? 32.576 -7.275 -19.231 1.00 30.30 129 HIS A CA 1
ATOM 1017 C C . HIS A 1 129 ? 32.073 -6.210 -18.243 1.00 30.30 129 HIS A C 1
ATOM 1019 O O . HIS A 1 129 ? 31.014 -6.326 -17.631 1.00 30.30 129 HIS A O 1
ATOM 1025 N N . GLU A 1 130 ? 32.801 -5.090 -18.258 1.00 28.62 130 GLU A N 1
ATOM 1026 C CA . GLU A 1 130 ? 32.344 -3.749 -17.897 1.00 28.62 130 GLU A CA 1
ATOM 1027 C C . GLU A 1 130 ? 31.049 -3.410 -18.655 1.00 28.62 130 GLU A C 1
ATOM 1029 O O . GLU A 1 130 ? 31.027 -3.353 -19.885 1.00 28.62 130 GLU A O 1
ATOM 1034 N N . ILE A 1 131 ? 29.961 -3.196 -17.916 1.00 33.56 131 ILE A N 1
ATOM 1035 C CA . ILE A 1 131 ? 28.788 -2.484 -18.421 1.00 33.56 131 ILE A CA 1
ATOM 1036 C C . ILE A 1 131 ? 28.971 -1.033 -17.987 1.00 33.56 131 ILE A C 1
ATOM 1038 O O . ILE A 1 131 ? 29.002 -0.723 -16.797 1.00 33.56 131 ILE A O 1
ATOM 1042 N N . GLU A 1 132 ? 29.165 -0.180 -18.986 1.00 38.75 132 GLU A N 1
ATOM 1043 C CA . GLU A 1 132 ? 29.505 1.234 -18.884 1.00 38.75 132 GLU A CA 1
ATOM 1044 C C . GLU A 1 132 ? 28.508 2.016 -18.015 1.00 38.75 132 GLU A C 1
ATOM 1046 O O . GLU A 1 132 ? 27.357 2.249 -18.387 1.00 38.75 132 GLU A O 1
ATOM 1051 N N . GLY A 1 133 ? 28.980 2.482 -16.858 1.00 47.94 133 GLY A N 1
ATOM 1052 C CA . GLY A 1 133 ? 28.414 3.659 -16.212 1.00 47.94 133 GLY A CA 1
ATOM 1053 C C . GLY A 1 133 ? 28.776 4.905 -17.024 1.00 47.94 133 GLY A C 1
ATOM 1054 O O . GLY A 1 133 ? 29.902 5.035 -17.502 1.00 47.94 133 GLY A O 1
ATOM 1055 N N . VAL A 1 134 ? 27.832 5.831 -17.193 1.00 54.97 134 VAL A N 1
ATOM 1056 C CA . VAL A 1 134 ? 28.065 7.082 -17.932 1.00 54.97 134 VAL A CA 1
ATOM 1057 C C . VAL A 1 134 ? 29.145 7.903 -17.213 1.00 54.97 134 VAL A C 1
ATOM 1059 O O . VAL A 1 134 ? 28.945 8.338 -16.079 1.00 54.97 134 VAL A O 1
ATOM 1062 N N . SER A 1 135 ? 30.297 8.113 -17.854 1.00 73.00 135 SER A N 1
ATOM 1063 C CA . SER A 1 135 ? 31.404 8.876 -17.269 1.00 73.00 135 SER A CA 1
ATOM 1064 C C . SER A 1 135 ? 31.107 10.384 -17.243 1.00 73.00 135 SER A C 1
ATOM 1066 O O . SER A 1 135 ? 30.413 10.921 -18.113 1.00 73.00 135 SER A O 1
ATOM 1068 N N . LEU A 1 136 ? 31.671 11.106 -16.266 1.00 71.06 136 LEU A N 1
ATOM 1069 C CA . LEU A 1 136 ? 31.597 12.577 -16.200 1.00 71.06 136 LEU A CA 1
ATOM 1070 C C . LEU A 1 136 ? 32.148 13.250 -17.466 1.00 71.06 136 LEU A C 1
ATOM 1072 O O . LEU A 1 136 ? 31.708 14.336 -17.843 1.00 71.06 136 LEU A O 1
ATOM 1076 N N . GLU A 1 137 ? 33.095 12.599 -18.137 1.00 75.00 137 GLU A N 1
ATOM 1077 C CA . GLU A 1 137 ? 33.678 13.049 -19.399 1.00 75.00 137 GLU A CA 1
ATOM 1078 C C . GLU A 1 137 ? 32.678 12.921 -20.556 1.00 75.00 137 GLU A C 1
ATOM 1080 O O . GLU A 1 137 ? 32.511 13.874 -21.321 1.00 75.00 137 GLU A O 1
ATOM 1085 N N . ALA A 1 138 ? 31.940 11.806 -20.630 1.00 80.06 138 ALA A N 1
ATOM 1086 C CA . ALA A 1 138 ? 30.875 11.606 -21.611 1.00 80.06 138 ALA A CA 1
ATOM 1087 C C . ALA A 1 138 ? 29.726 12.614 -21.425 1.00 80.06 138 ALA A C 1
ATOM 1089 O O . ALA A 1 138 ? 29.220 13.165 -22.403 1.00 80.06 138 ALA A O 1
ATOM 1090 N N . LEU A 1 139 ? 29.361 12.940 -20.178 1.00 78.00 139 LEU A N 1
ATOM 1091 C CA . LEU A 1 139 ? 28.364 13.979 -19.888 1.00 78.00 139 LEU A CA 1
ATOM 1092 C C . LEU A 1 139 ? 28.834 15.379 -20.285 1.00 78.00 139 LEU A C 1
ATOM 1094 O O . LEU A 1 139 ? 28.070 16.125 -20.894 1.00 78.00 139 LEU A O 1
ATOM 1098 N N . LYS A 1 140 ? 30.085 15.750 -19.989 1.00 83.06 140 LYS A N 1
ATOM 1099 C CA . LYS A 1 140 ? 30.642 17.050 -20.404 1.00 83.06 140 LYS A CA 1
ATOM 1100 C C . LYS A 1 140 ? 30.712 17.177 -21.928 1.00 83.06 140 LYS A C 1
ATOM 1102 O O . LYS A 1 140 ? 30.429 18.253 -22.459 1.00 83.06 140 LYS A O 1
ATOM 1107 N N . ALA A 1 141 ? 31.028 16.088 -22.632 1.00 85.00 141 ALA A N 1
ATOM 1108 C CA . ALA A 1 141 ? 30.976 16.036 -24.090 1.00 85.00 141 ALA A CA 1
ATOM 1109 C C . ALA A 1 141 ? 29.539 16.223 -24.615 1.00 85.00 141 ALA A C 1
ATOM 1111 O O . ALA A 1 141 ? 29.314 17.082 -25.469 1.00 85.00 141 ALA A O 1
ATOM 1112 N N . ALA A 1 142 ? 28.562 15.521 -24.033 1.00 84.25 142 ALA A N 1
ATOM 1113 C CA . ALA A 1 142 ?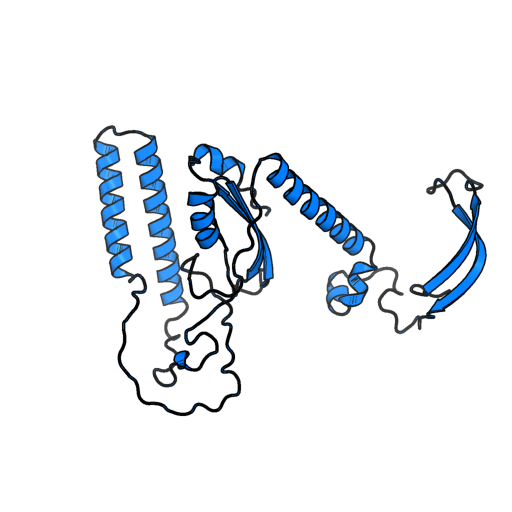 27.150 15.644 -24.395 1.00 84.25 142 ALA A CA 1
ATOM 1114 C C . ALA A 1 142 ? 26.581 17.050 -24.122 1.00 84.25 142 ALA A C 1
ATOM 1116 O O . ALA A 1 142 ? 25.809 17.571 -24.925 1.00 84.25 142 ALA A O 1
ATOM 1117 N N . ILE A 1 143 ? 26.977 17.707 -23.025 1.00 87.69 143 ILE A N 1
ATOM 1118 C CA . ILE A 1 143 ? 26.583 19.098 -22.729 1.00 87.69 143 ILE A CA 1
ATOM 1119 C C . ILE A 1 143 ? 27.107 20.046 -23.809 1.00 87.69 143 ILE A C 1
ATOM 1121 O O . ILE A 1 143 ? 26.368 20.913 -24.277 1.00 87.69 143 ILE A O 1
ATOM 1125 N N . LYS A 1 144 ? 28.365 19.876 -24.230 1.00 90.00 144 LYS A N 1
ATOM 1126 C CA . LYS A 1 144 ? 28.973 20.697 -25.283 1.00 90.00 144 LYS A CA 1
ATOM 1127 C C . LYS A 1 144 ? 28.261 20.506 -26.623 1.00 90.00 144 LYS A C 1
ATOM 1129 O O . LYS A 1 144 ? 27.944 21.488 -27.287 1.00 90.00 144 LYS A O 1
ATOM 1134 N N . GLU A 1 145 ? 27.971 19.263 -26.996 1.00 87.94 145 GLU A N 1
ATOM 1135 C CA . GLU A 1 145 ? 27.252 18.931 -28.230 1.00 87.94 145 GLU A CA 1
ATOM 1136 C C . GLU A 1 145 ? 25.832 19.518 -28.242 1.00 87.94 145 GLU A C 1
ATOM 1138 O O . GLU A 1 145 ? 25.455 20.224 -29.178 1.00 87.94 145 GLU A O 1
ATOM 1143 N N . LYS A 1 146 ? 25.072 19.331 -27.155 1.00 88.31 146 LYS A N 1
ATOM 1144 C CA . LYS A 1 146 ? 23.715 19.882 -27.013 1.00 88.31 146 LYS A CA 1
ATOM 1145 C C . LYS A 1 146 ? 23.701 21.412 -26.959 1.00 88.31 146 LYS A C 1
ATOM 1147 O O . LYS A 1 146 ? 22.775 22.032 -27.476 1.00 88.31 146 LYS A O 1
ATOM 1152 N N . SER A 1 147 ? 24.725 22.039 -26.375 1.00 89.00 147 SER A N 1
ATOM 1153 C CA . SER A 1 147 ? 24.880 23.500 -26.393 1.00 89.00 147 SER A CA 1
ATOM 1154 C C . SER A 1 147 ? 25.099 24.024 -27.813 1.00 89.00 147 SER A C 1
ATOM 1156 O O . SER A 1 147 ? 24.459 24.998 -28.205 1.00 89.00 147 SER A O 1
ATOM 1158 N N . ASN A 1 148 ? 25.946 23.354 -28.601 1.00 88.12 148 ASN A N 1
ATOM 1159 C CA . ASN A 1 148 ? 26.180 23.716 -30.001 1.00 88.12 148 ASN A CA 1
ATOM 1160 C C . ASN A 1 148 ? 24.897 23.585 -30.835 1.00 88.12 148 ASN A C 1
ATOM 1162 O O . ASN A 1 148 ? 24.576 24.489 -31.603 1.00 88.12 148 ASN A O 1
ATOM 1166 N N . LEU A 1 149 ? 24.123 22.515 -30.623 1.00 84.81 149 LEU A N 1
ATOM 1167 C CA . LEU A 1 149 ? 22.837 22.305 -31.293 1.00 84.81 149 LEU A CA 1
ATOM 1168 C C . LEU A 1 149 ? 21.835 23.431 -30.983 1.00 84.81 149 LEU A C 1
ATOM 1170 O O . LEU A 1 149 ? 21.158 23.935 -31.876 1.00 84.81 149 LEU A O 1
ATOM 1174 N N . VAL A 1 150 ? 21.758 23.876 -29.724 1.00 85.56 150 VAL A N 1
ATOM 1175 C CA . VAL A 1 150 ? 20.906 25.011 -29.329 1.00 85.56 150 VAL A CA 1
ATOM 1176 C C . VAL A 1 150 ? 21.358 26.313 -30.001 1.00 85.56 150 VAL A C 1
ATOM 1178 O O . VAL A 1 150 ? 20.514 27.116 -30.399 1.00 85.56 150 VAL A O 1
ATOM 1181 N N . GLU A 1 151 ? 22.664 26.552 -30.133 1.00 86.69 151 GLU A N 1
ATOM 1182 C CA . GLU A 1 151 ? 23.182 27.733 -30.835 1.00 86.69 151 GLU A CA 1
ATOM 1183 C C . GLU A 1 151 ? 22.881 27.704 -32.336 1.00 86.69 151 GLU A C 1
ATOM 1185 O O . GLU A 1 151 ? 22.493 28.726 -32.904 1.00 86.69 151 GLU A O 1
ATOM 1190 N N . GLU A 1 152 ? 23.006 26.542 -32.972 1.00 85.94 152 GLU A N 1
ATOM 1191 C CA . GLU A 1 152 ? 22.694 26.351 -34.387 1.00 85.94 152 GLU A CA 1
ATOM 1192 C C . GLU A 1 152 ? 21.198 26.554 -34.670 1.00 85.94 152 GLU A C 1
ATOM 1194 O O . GLU A 1 152 ? 20.830 27.288 -35.592 1.00 85.94 152 GLU A O 1
ATOM 1199 N N . LEU A 1 153 ? 20.325 26.007 -33.817 1.00 83.88 153 LEU A N 1
ATOM 1200 C CA . LEU A 1 153 ? 18.872 26.183 -33.912 1.00 83.88 153 LEU A CA 1
ATOM 1201 C C . LEU A 1 153 ? 18.429 27.636 -33.678 1.00 83.88 153 LEU A C 1
ATOM 1203 O O . LEU A 1 153 ? 17.456 28.082 -34.282 1.00 83.88 153 LEU A O 1
ATOM 1207 N N . LYS A 1 154 ? 19.158 28.405 -32.855 1.00 82.81 154 LYS A N 1
ATOM 1208 C CA . LYS A 1 154 ? 18.920 29.850 -32.673 1.00 82.81 154 LYS A CA 1
ATOM 1209 C C . LYS A 1 154 ? 19.335 30.686 -33.883 1.00 82.81 154 LYS A C 1
ATOM 1211 O O . LYS A 1 154 ? 18.757 31.745 -34.101 1.00 82.81 154 LYS A O 1
ATOM 1216 N N . ARG A 1 155 ? 20.352 30.254 -34.638 1.00 82.25 155 ARG A N 1
ATOM 1217 C CA . ARG A 1 155 ? 20.864 30.977 -35.818 1.00 82.25 155 ARG A CA 1
ATOM 1218 C C . ARG A 1 155 ? 20.075 30.693 -37.094 1.00 82.25 155 ARG A C 1
ATOM 1220 O O . ARG A 1 155 ? 20.077 31.527 -37.990 1.00 82.25 155 ARG A O 1
ATOM 122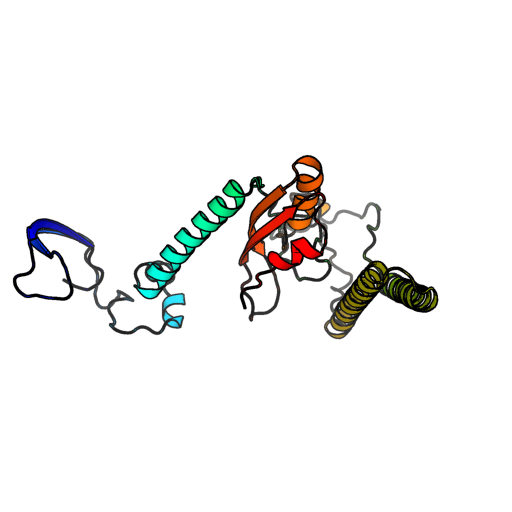7 N N . SER A 1 156 ? 19.432 29.533 -37.183 1.00 73.88 156 SER A N 1
ATOM 1228 C CA . SER A 1 156 ? 18.781 29.040 -38.405 1.00 73.88 156 SER A CA 1
ATOM 1229 C C . SER A 1 156 ? 17.303 29.437 -38.560 1.00 73.88 156 SER A C 1
ATOM 1231 O O . SER A 1 156 ? 16.664 28.974 -39.498 1.00 73.88 156 SER A O 1
ATOM 1233 N N . ASP A 1 157 ? 16.755 30.280 -37.671 1.00 64.06 157 ASP A N 1
ATOM 1234 C CA . ASP A 1 157 ? 15.315 30.628 -37.597 1.00 64.06 157 ASP A CA 1
ATOM 1235 C C . ASP A 1 157 ? 14.402 29.377 -37.626 1.00 64.06 157 ASP A C 1
ATOM 1237 O O . ASP A 1 157 ? 13.307 29.353 -38.188 1.00 64.06 157 ASP A O 1
ATOM 1241 N N . SER A 1 158 ? 14.919 28.288 -37.045 1.00 62.81 158 SER A N 1
ATOM 1242 C CA . SER A 1 158 ? 14.349 26.945 -37.117 1.00 62.81 158 SER A CA 1
ATOM 1243 C C . SER A 1 158 ? 13.111 26.800 -36.223 1.00 62.81 158 SER A C 1
ATOM 1245 O O . SER A 1 158 ? 12.848 27.636 -35.356 1.00 62.81 158 SER A O 1
ATOM 1247 N N . ASN A 1 159 ? 12.335 25.727 -36.433 1.00 76.69 159 ASN A N 1
ATOM 1248 C CA . ASN A 1 159 ? 11.055 25.476 -35.756 1.00 76.69 159 ASN A CA 1
ATOM 1249 C C . ASN A 1 159 ? 11.152 25.750 -34.236 1.00 76.69 159 ASN A C 1
ATOM 1251 O O . ASN A 1 159 ? 11.959 25.134 -33.533 1.00 76.69 159 ASN A O 1
ATOM 1255 N N . LYS A 1 160 ? 10.299 26.652 -33.721 1.00 78.50 160 LYS A N 1
ATOM 1256 C CA . LYS A 1 160 ? 10.251 27.049 -32.301 1.00 78.50 160 LYS A CA 1
ATOM 1257 C C . LYS A 1 160 ? 10.119 25.847 -31.363 1.00 78.50 160 LYS A C 1
ATOM 1259 O O . LYS A 1 160 ? 10.697 25.860 -30.280 1.00 78.50 160 LYS A O 1
ATOM 1264 N N . GLU A 1 161 ? 9.412 24.802 -31.784 1.00 79.00 161 GLU A N 1
ATOM 1265 C CA . GLU A 1 161 ? 9.255 23.566 -31.011 1.00 79.00 161 GLU A CA 1
ATOM 1266 C C . GLU A 1 161 ? 10.576 22.803 -30.862 1.00 79.00 161 GLU A C 1
ATOM 1268 O O . GLU A 1 161 ? 10.912 22.351 -29.767 1.00 79.00 161 GLU A O 1
ATOM 1273 N N . ALA A 1 162 ? 11.368 22.713 -31.936 1.00 79.75 162 ALA A N 1
ATOM 1274 C CA . ALA A 1 162 ? 12.666 22.043 -31.919 1.00 79.75 162 ALA A CA 1
ATOM 1275 C C . ALA A 1 162 ? 13.661 22.774 -31.005 1.00 79.75 162 ALA A C 1
ATOM 1277 O O . ALA A 1 162 ? 14.400 22.138 -30.251 1.00 79.75 162 ALA A O 1
ATOM 1278 N N . LEU A 1 163 ? 13.628 24.112 -31.004 1.00 80.44 163 LEU A N 1
ATOM 1279 C CA . LEU A 1 163 ? 14.440 24.923 -30.098 1.00 80.44 163 LEU A CA 1
ATOM 1280 C C . LEU A 1 163 ? 14.048 24.710 -28.625 1.00 80.44 163 LEU A C 1
ATOM 1282 O O . LEU A 1 163 ? 14.923 24.576 -27.768 1.00 80.44 163 LEU A O 1
ATOM 1286 N N . VAL A 1 164 ? 12.748 24.652 -28.320 1.00 81.31 164 VAL A N 1
ATOM 1287 C CA . VAL A 1 164 ? 12.250 24.395 -26.956 1.00 81.31 164 VAL A CA 1
ATOM 1288 C C . VAL A 1 164 ? 12.643 22.994 -26.477 1.00 81.31 164 VAL A C 1
ATOM 1290 O O . VAL A 1 164 ? 13.109 22.850 -25.344 1.00 81.31 164 VAL A O 1
ATOM 1293 N N . ALA A 1 165 ? 12.527 21.977 -27.335 1.00 81.81 165 ALA A N 1
ATOM 1294 C CA . ALA A 1 165 ? 12.942 20.612 -27.017 1.00 81.81 165 ALA A CA 1
ATOM 1295 C C . ALA A 1 165 ? 14.452 20.519 -26.733 1.00 81.81 165 ALA A C 1
ATOM 1297 O O . ALA A 1 165 ? 14.852 19.948 -25.717 1.00 81.81 165 ALA A O 1
ATOM 1298 N N . ALA A 1 166 ? 15.286 21.145 -27.571 1.00 82.12 166 ALA A N 1
ATOM 1299 C CA . ALA A 1 166 ? 16.739 21.162 -27.397 1.00 82.12 166 ALA A CA 1
ATOM 1300 C C . ALA A 1 166 ? 17.174 21.898 -26.115 1.00 82.12 166 ALA A C 1
ATOM 1302 O O . ALA A 1 166 ? 18.055 21.431 -25.392 1.00 82.12 166 ALA A O 1
ATOM 1303 N N . LEU A 1 167 ? 16.524 23.021 -25.780 1.00 84.38 167 LEU A N 1
ATOM 1304 C CA . LEU A 1 167 ? 16.770 23.748 -24.529 1.00 84.38 167 LEU A CA 1
ATOM 1305 C C . LEU A 1 167 ? 16.427 22.910 -23.296 1.00 84.38 167 LEU A C 1
ATOM 1307 O O . LEU A 1 167 ? 17.151 22.937 -22.297 1.00 84.38 167 LEU A O 1
ATOM 1311 N N . TRP A 1 168 ? 15.324 22.169 -23.356 1.00 79.12 168 TRP A N 1
ATOM 1312 C CA . TRP A 1 168 ? 14.908 21.297 -22.267 1.00 79.12 168 TRP A CA 1
ATOM 1313 C C . TRP A 1 168 ? 15.869 20.119 -22.078 1.00 79.12 168 TRP A C 1
ATOM 1315 O O . TRP A 1 168 ? 16.232 19.792 -20.947 1.00 79.12 168 TRP A O 1
ATOM 1325 N N . ASP A 1 169 ? 16.340 19.530 -23.176 1.00 79.94 169 ASP A N 1
ATOM 1326 C CA . ASP A 1 169 ? 17.303 18.432 -23.149 1.00 79.94 169 ASP A CA 1
ATOM 1327 C C . ASP A 1 169 ? 18.680 18.878 -22.616 1.00 79.94 169 ASP A C 1
ATOM 1329 O O . ASP A 1 169 ? 19.278 18.214 -21.762 1.00 79.94 169 ASP A O 1
ATOM 1333 N N . LEU A 1 170 ? 19.149 20.066 -23.015 1.00 84.31 170 LEU A N 1
ATOM 1334 C CA . LEU A 1 170 ? 20.349 20.690 -22.450 1.00 84.31 170 LEU A CA 1
ATOM 1335 C C . LEU A 1 170 ? 20.194 20.950 -20.944 1.00 84.31 170 LEU A C 1
ATOM 1337 O O . LEU A 1 170 ? 21.098 20.648 -20.163 1.00 84.31 170 LEU A O 1
ATOM 1341 N N . ARG A 1 171 ? 19.041 21.483 -20.517 1.00 84.75 171 ARG A N 1
ATOM 1342 C CA . ARG A 1 171 ? 18.750 21.739 -19.099 1.00 84.75 171 ARG A CA 1
ATOM 1343 C C . ARG A 1 171 ? 18.819 20.456 -18.275 1.00 84.75 171 ARG A C 1
ATOM 1345 O O . ARG A 1 171 ? 19.490 20.447 -17.248 1.00 84.75 171 ARG A O 1
ATOM 1352 N N . LYS A 1 172 ? 18.178 19.382 -18.740 1.00 79.75 172 LYS A N 1
ATOM 1353 C CA . LYS A 1 172 ? 18.237 18.078 -18.072 1.00 79.75 172 LYS A CA 1
ATOM 1354 C C . LYS A 1 172 ? 19.654 17.541 -17.981 1.00 79.75 172 LYS A C 1
ATOM 1356 O O . LYS A 1 172 ? 20.072 17.100 -16.920 1.00 79.75 172 LYS A O 1
ATOM 1361 N N . THR A 1 173 ? 20.405 17.609 -19.074 1.00 79.94 173 THR A N 1
ATOM 1362 C CA . THR A 1 173 ? 21.782 17.098 -19.108 1.00 79.94 173 THR A CA 1
ATOM 1363 C C . THR A 1 173 ? 22.684 17.851 -18.116 1.00 79.94 173 THR A C 1
ATOM 1365 O O . THR A 1 173 ? 23.502 17.236 -17.438 1.00 79.94 173 THR A O 1
ATOM 1368 N N . ASN A 1 174 ? 22.484 19.165 -17.958 1.00 84.81 174 ASN A N 1
ATOM 1369 C CA . ASN A 1 174 ? 23.176 19.971 -16.946 1.00 84.81 174 ASN A CA 1
ATOM 1370 C C . ASN A 1 174 ? 22.764 19.622 -15.508 1.00 84.81 174 ASN A C 1
ATOM 1372 O O . ASN A 1 174 ? 23.617 19.572 -14.626 1.00 84.81 174 ASN A O 1
ATOM 1376 N N . GLU A 1 175 ? 21.477 19.371 -15.262 1.00 80.06 175 GLU A N 1
ATOM 1377 C CA . GLU A 1 175 ? 20.979 18.947 -13.948 1.00 80.06 175 GLU A CA 1
ATOM 1378 C C . GLU A 1 175 ? 21.593 17.603 -13.526 1.00 80.06 175 GLU A C 1
ATOM 1380 O O . GLU A 1 175 ? 22.083 17.475 -12.405 1.00 80.06 175 GLU A O 1
ATOM 1385 N N . LEU A 1 176 ? 21.678 16.641 -14.452 1.00 75.94 176 LEU A N 1
ATOM 1386 C CA . LEU A 1 176 ? 22.343 15.354 -14.220 1.00 75.94 176 LEU A CA 1
ATOM 1387 C C . LEU A 1 176 ? 23.833 15.521 -13.886 1.00 75.94 176 LEU A C 1
ATOM 1389 O O . LEU A 1 176 ? 24.343 14.882 -12.965 1.00 75.94 176 LEU A O 1
ATOM 1393 N N . ALA A 1 177 ? 24.535 16.410 -14.592 1.00 82.56 177 ALA A N 1
ATOM 1394 C CA . ALA A 1 177 ? 25.939 16.694 -14.304 1.00 82.56 177 ALA A CA 1
ATOM 1395 C C . ALA A 1 177 ? 26.132 17.334 -12.918 1.00 82.56 177 ALA A C 1
ATOM 1397 O O . ALA A 1 177 ? 27.020 16.923 -12.175 1.00 82.56 177 ALA A O 1
ATOM 1398 N N . GLN A 1 178 ? 25.270 18.276 -12.521 1.00 80.75 178 GLN A N 1
ATOM 1399 C CA . GLN A 1 178 ? 25.305 18.876 -11.181 1.00 80.75 178 GLN A CA 1
ATOM 1400 C C . GLN A 1 178 ? 25.033 17.851 -10.068 1.00 80.75 178 GLN A C 1
ATOM 1402 O O . GLN A 1 178 ? 25.665 17.896 -9.008 1.00 80.75 178 GLN A O 1
ATOM 1407 N N . GLN A 1 179 ? 24.122 16.905 -10.302 1.00 75.50 179 GLN A N 1
ATOM 1408 C CA . GLN A 1 179 ? 23.846 15.816 -9.364 1.00 75.50 179 GLN A CA 1
ATOM 1409 C C . GLN A 1 179 ? 25.064 14.894 -9.204 1.00 75.50 179 GLN A C 1
ATOM 1411 O O . GLN A 1 179 ? 25.456 14.586 -8.079 1.00 75.50 179 GLN A O 1
ATOM 1416 N N . LEU A 1 180 ? 25.734 14.538 -10.302 1.00 72.81 180 LEU A N 1
ATOM 1417 C CA . LEU A 1 180 ? 26.961 13.735 -10.268 1.00 72.81 180 LEU A CA 1
ATOM 1418 C C . LEU A 1 180 ? 28.123 14.448 -9.566 1.00 72.81 180 LEU A C 1
ATOM 1420 O O . LEU A 1 180 ? 28.781 13.852 -8.713 1.00 72.81 180 LEU A O 1
ATOM 1424 N N . GLU A 1 181 ? 28.340 15.732 -9.859 1.00 79.56 181 GLU A N 1
ATOM 1425 C CA . GLU A 1 181 ? 29.386 16.536 -9.216 1.00 79.56 181 GLU A CA 1
ATOM 1426 C C . GLU A 1 181 ? 29.129 16.745 -7.718 1.00 79.56 181 GLU A C 1
ATOM 1428 O O . GLU A 1 181 ? 30.067 16.760 -6.917 1.00 79.56 181 GLU A O 1
ATOM 1433 N N . SER A 1 182 ? 27.868 16.920 -7.308 1.00 72.62 182 SER A N 1
ATOM 1434 C CA . SER A 1 182 ? 27.531 17.035 -5.885 1.00 72.62 182 SER A CA 1
ATOM 1435 C C . SER A 1 182 ? 27.746 15.712 -5.144 1.00 72.62 182 SER A C 1
ATOM 1437 O O . SER A 1 182 ? 28.217 15.733 -4.007 1.00 72.62 182 SER A O 1
ATOM 1439 N N . ARG A 1 183 ? 27.527 14.565 -5.802 1.00 63.09 183 ARG A N 1
ATOM 1440 C CA . ARG A 1 183 ? 27.818 13.234 -5.253 1.00 63.09 183 ARG A CA 1
ATOM 1441 C C . ARG A 1 183 ? 29.315 12.970 -5.078 1.00 63.09 183 ARG A C 1
ATOM 1443 O O . ARG A 1 183 ? 29.704 12.489 -4.018 1.00 63.09 183 ARG A O 1
ATOM 1450 N N . GLU A 1 184 ? 30.157 13.323 -6.053 1.00 66.31 184 GLU A N 1
ATOM 1451 C CA . GLU A 1 184 ? 31.622 13.227 -5.893 1.00 66.31 184 GLU A CA 1
ATOM 1452 C C . GLU A 1 184 ? 32.127 14.083 -4.722 1.00 66.31 184 GLU A C 1
ATOM 1454 O O . GLU A 1 184 ? 33.007 13.664 -3.973 1.00 66.31 184 GLU A O 1
ATOM 1459 N N . LYS A 1 185 ? 31.528 15.265 -4.515 1.00 68.50 185 LYS A N 1
ATOM 1460 C CA . LYS A 1 185 ? 31.864 16.162 -3.396 1.00 68.50 185 LYS A CA 1
ATOM 1461 C C . LYS A 1 185 ? 31.345 15.668 -2.042 1.00 68.50 185 LYS A C 1
ATOM 1463 O O . LYS A 1 185 ? 32.004 15.902 -1.032 1.00 68.50 185 LYS A O 1
ATOM 1468 N N . LEU A 1 186 ? 30.180 15.015 -2.003 1.00 54.28 186 LEU A N 1
ATOM 1469 C CA . LEU A 1 186 ? 29.586 14.438 -0.787 1.00 54.28 186 LEU A CA 1
ATOM 1470 C C . LEU A 1 186 ? 30.249 13.115 -0.378 1.00 54.28 186 LEU A C 1
ATOM 1472 O O . LEU A 1 186 ? 30.292 12.796 0.809 1.00 54.28 186 LEU A O 1
ATOM 1476 N N . HIS A 1 187 ? 30.835 12.391 -1.334 1.00 49.88 187 HIS A N 1
ATOM 1477 C CA . HIS A 1 187 ? 31.585 11.162 -1.096 1.00 49.88 187 HIS A CA 1
ATOM 1478 C C . HIS A 1 187 ? 33.032 11.229 -1.625 1.00 49.88 187 HIS A C 1
ATOM 1480 O O . HIS A 1 187 ? 33.391 10.424 -2.485 1.00 49.88 187 HIS A O 1
ATOM 1486 N N . PRO A 1 188 ? 33.937 12.057 -1.055 1.00 39.38 188 PRO A N 1
ATOM 1487 C CA . PRO A 1 188 ? 35.362 12.012 -1.414 1.00 39.38 188 PRO A CA 1
ATOM 1488 C C . PRO A 1 188 ? 36.055 10.700 -0.990 1.00 39.38 188 PRO A C 1
ATOM 1490 O O . PRO A 1 188 ? 37.245 10.518 -1.228 1.00 39.38 188 PRO A O 1
ATOM 1493 N N . GLY A 1 189 ? 35.330 9.798 -0.316 1.00 38.34 189 GLY A N 1
ATOM 1494 C CA . GLY A 1 189 ? 35.860 8.600 0.332 1.00 38.34 189 GLY A CA 1
ATOM 1495 C C . GLY A 1 189 ? 34.857 7.453 0.478 1.00 38.34 189 GLY A C 1
ATOM 1496 O O . GLY A 1 189 ? 35.009 6.649 1.388 1.00 38.34 189 GLY A O 1
ATOM 1497 N N . ALA A 1 190 ? 33.850 7.348 -0.399 1.00 35.94 190 ALA A N 1
ATOM 1498 C CA . ALA A 1 190 ? 33.086 6.102 -0.561 1.00 35.94 190 ALA A CA 1
ATOM 1499 C C . ALA A 1 190 ? 33.619 5.275 -1.744 1.00 35.94 190 ALA A C 1
ATOM 1501 O O . ALA A 1 190 ? 32.872 4.590 -2.434 1.00 35.94 190 ALA A O 1
ATOM 1502 N N . SER A 1 191 ? 34.939 5.283 -1.954 1.00 36.25 191 SER A N 1
ATOM 1503 C CA . SER A 1 191 ? 35.567 4.009 -2.281 1.00 36.25 191 SER A CA 1
ATOM 1504 C C . SER A 1 191 ? 35.360 3.174 -1.028 1.00 36.25 191 SER A C 1
ATOM 1506 O O . SER A 1 191 ? 36.064 3.365 -0.037 1.00 36.25 191 SER A O 1
ATOM 1508 N N . LEU A 1 192 ? 34.398 2.250 -1.056 1.00 36.75 192 LEU A N 1
ATOM 1509 C CA . LEU A 1 192 ? 34.562 1.032 -0.273 1.00 36.75 192 LEU A CA 1
ATOM 1510 C C . LEU A 1 192 ? 36.030 0.631 -0.436 1.00 36.75 192 LEU A C 1
ATOM 1512 O O . LEU A 1 192 ? 36.567 0.679 -1.551 1.00 36.75 192 LEU A O 1
ATOM 1516 N N . ASN A 1 193 ? 36.710 0.379 0.681 1.00 35.16 193 ASN A N 1
ATOM 1517 C CA . ASN A 1 193 ? 38.061 -0.157 0.656 1.00 35.16 193 ASN A CA 1
ATOM 1518 C C . ASN A 1 193 ? 38.121 -1.213 -0.452 1.00 35.16 193 ASN A C 1
ATOM 1520 O O . ASN A 1 193 ? 37.210 -2.033 -0.561 1.00 35.16 193 ASN A O 1
ATOM 1524 N N . LYS A 1 194 ? 39.159 -1.143 -1.287 1.00 36.91 194 LYS A N 1
ATOM 1525 C CA . LYS A 1 194 ? 39.442 -1.982 -2.465 1.00 36.91 194 LYS A CA 1
ATOM 1526 C C . LYS A 1 194 ? 39.636 -3.481 -2.120 1.00 36.91 194 LYS A C 1
ATOM 1528 O O . LYS A 1 194 ? 40.491 -4.143 -2.695 1.00 36.91 194 LYS A O 1
ATOM 1533 N N . ALA A 1 195 ? 38.916 -3.994 -1.124 1.00 36.81 195 ALA A N 1
ATOM 1534 C CA . ALA A 1 195 ? 39.221 -5.201 -0.375 1.00 36.81 195 ALA A CA 1
ATOM 1535 C C . ALA A 1 195 ? 38.026 -6.128 -0.100 1.00 36.81 195 ALA A C 1
ATOM 1537 O O . ALA A 1 195 ? 38.295 -7.220 0.364 1.00 36.81 195 ALA A O 1
ATOM 1538 N N . ASP A 1 196 ? 36.773 -5.783 -0.421 1.00 47.03 196 ASP A N 1
ATOM 1539 C CA . ASP A 1 196 ? 35.659 -6.752 -0.399 1.00 47.03 196 ASP A CA 1
ATOM 1540 C C . ASP A 1 196 ? 34.571 -6.340 -1.406 1.00 47.03 196 ASP A C 1
ATOM 1542 O O . ASP A 1 196 ? 33.503 -5.839 -1.052 1.00 47.03 196 ASP A O 1
ATOM 1546 N N . GLU A 1 197 ? 34.852 -6.510 -2.698 1.00 61.47 197 GLU A N 1
ATOM 1547 C CA . GLU A 1 197 ? 33.810 -6.462 -3.724 1.00 61.47 197 GLU A CA 1
ATOM 1548 C C . GLU A 1 197 ? 32.863 -7.648 -3.482 1.00 61.47 197 GLU A C 1
ATOM 1550 O O . GLU A 1 197 ? 33.246 -8.814 -3.623 1.00 61.47 197 GLU A O 1
ATOM 1555 N N . ILE A 1 198 ? 31.640 -7.361 -3.024 1.00 71.81 198 ILE A N 1
ATOM 1556 C CA . ILE A 1 198 ? 30.645 -8.397 -2.741 1.00 71.81 198 ILE A CA 1
ATOM 1557 C C . ILE A 1 198 ? 30.326 -9.104 -4.056 1.00 71.81 198 ILE A C 1
ATOM 1559 O O . ILE A 1 198 ? 29.751 -8.528 -4.976 1.00 71.81 198 ILE A O 1
ATOM 1563 N N . ASN A 1 199 ? 30.697 -10.378 -4.145 1.00 82.12 199 ASN A N 1
ATOM 1564 C CA . ASN A 1 199 ? 30.466 -11.156 -5.348 1.00 82.12 199 ASN A CA 1
ATOM 1565 C C . ASN A 1 199 ? 28.991 -11.586 -5.451 1.00 82.12 199 ASN A C 1
ATOM 1567 O O . ASN A 1 199 ? 28.591 -12.629 -4.924 1.00 82.12 199 ASN A O 1
ATOM 1571 N N . PHE A 1 200 ? 28.199 -10.811 -6.193 1.00 85.75 200 PHE A N 1
ATOM 1572 C CA . PHE A 1 200 ? 26.781 -11.089 -6.443 1.00 85.75 200 PHE A CA 1
ATOM 1573 C C . PHE A 1 200 ? 26.514 -12.285 -7.371 1.00 85.75 200 PHE A C 1
ATOM 1575 O O . PHE A 1 200 ? 25.362 -12.692 -7.507 1.00 85.75 200 PHE A O 1
ATOM 1582 N N . SER A 1 201 ? 27.533 -12.916 -7.971 1.00 86.69 201 SER A N 1
ATOM 1583 C CA . SER A 1 201 ? 27.324 -14.123 -8.797 1.00 86.69 201 SER A CA 1
ATOM 1584 C C . SER A 1 201 ? 26.698 -15.282 -8.010 1.00 86.69 201 SER A C 1
ATOM 1586 O O . SER A 1 201 ? 25.944 -16.075 -8.573 1.00 86.69 201 SER A O 1
ATOM 1588 N N . LYS A 1 202 ? 26.974 -15.351 -6.700 1.00 85.38 202 LYS A N 1
ATOM 1589 C CA . LYS A 1 202 ? 26.412 -16.344 -5.770 1.00 85.38 202 LYS A CA 1
ATOM 1590 C C . LYS A 1 202 ? 25.074 -15.917 -5.156 1.00 85.38 202 LYS A C 1
ATOM 1592 O O . LYS A 1 202 ? 24.520 -16.657 -4.342 1.00 85.38 202 LYS A O 1
ATOM 1597 N N . ASP A 1 203 ? 24.578 -14.725 -5.483 1.00 89.69 203 ASP A N 1
ATOM 1598 C CA . ASP A 1 203 ? 23.268 -14.272 -5.026 1.00 89.69 203 ASP A CA 1
ATOM 1599 C C . ASP A 1 203 ? 22.142 -14.936 -5.833 1.00 89.69 203 ASP A C 1
ATOM 1601 O O . ASP A 1 203 ? 22.378 -15.536 -6.881 1.00 89.69 203 ASP A O 1
ATOM 1605 N N . PHE A 1 204 ? 20.901 -14.813 -5.364 1.00 91.25 204 PHE A N 1
ATOM 1606 C CA . PHE A 1 204 ? 19.731 -15.483 -5.934 1.00 91.25 204 PHE A CA 1
ATOM 1607 C C . PHE A 1 204 ? 19.529 -15.194 -7.431 1.00 91.25 204 PHE A C 1
ATOM 1609 O O . PHE A 1 204 ? 19.177 -16.094 -8.188 1.00 91.25 204 PHE A O 1
ATOM 1616 N N . PHE A 1 205 ? 19.778 -13.954 -7.865 1.00 89.44 205 PHE A N 1
ATOM 1617 C CA . PHE A 1 205 ? 19.663 -13.537 -9.269 1.00 89.44 205 PHE A CA 1
ATOM 1618 C C . PHE A 1 205 ? 21.006 -13.548 -10.021 1.00 89.44 205 PHE A C 1
ATOM 1620 O O . PHE A 1 205 ? 21.065 -13.130 -11.179 1.00 89.44 205 PHE A O 1
ATOM 1627 N N . SER A 1 206 ? 22.085 -13.997 -9.368 1.00 89.81 206 SER A N 1
ATOM 1628 C CA . SER A 1 206 ? 23.462 -14.016 -9.890 1.00 89.81 206 SER A CA 1
ATOM 1629 C C . SER A 1 206 ? 23.986 -12.661 -10.384 1.00 89.81 206 SER A C 1
ATOM 1631 O O . SER A 1 206 ? 24.891 -12.597 -11.216 1.00 89.81 206 SER A O 1
ATOM 1633 N N . ARG A 1 207 ? 23.391 -11.572 -9.901 1.00 89.25 207 ARG A N 1
ATOM 1634 C CA . ARG A 1 207 ? 23.759 -10.179 -10.156 1.00 89.25 207 ARG A CA 1
ATOM 1635 C C . ARG A 1 207 ? 23.150 -9.308 -9.067 1.00 89.25 207 ARG A C 1
ATOM 1637 O O . ARG A 1 207 ? 22.252 -9.752 -8.351 1.00 89.25 207 ARG A O 1
ATOM 1644 N N . GLU A 1 208 ? 23.617 -8.075 -8.977 1.00 89.06 208 GLU A N 1
ATOM 1645 C CA . GLU A 1 208 ? 23.057 -7.110 -8.043 1.00 89.06 208 GLU A CA 1
ATOM 1646 C C . GLU A 1 208 ? 21.606 -6.766 -8.416 1.00 89.06 208 GLU A C 1
ATOM 1648 O O . GLU A 1 208 ? 21.271 -6.550 -9.587 1.00 89.06 208 GLU A O 1
ATOM 1653 N N . THR A 1 209 ? 20.730 -6.759 -7.412 1.00 92.44 209 THR A N 1
ATOM 1654 C CA . THR A 1 209 ? 19.306 -6.452 -7.570 1.00 92.44 209 THR A CA 1
ATOM 1655 C C . THR A 1 209 ? 18.833 -5.458 -6.532 1.00 92.44 209 THR A C 1
ATOM 1657 O O . THR A 1 209 ? 19.320 -5.438 -5.403 1.00 92.44 209 THR A O 1
ATOM 1660 N N . TYR A 1 210 ? 17.829 -4.670 -6.902 1.00 92.06 210 TYR A N 1
ATOM 1661 C CA . TYR A 1 210 ? 17.308 -3.573 -6.101 1.00 92.06 210 TYR A CA 1
ATOM 1662 C C . TYR A 1 210 ? 15.782 -3.576 -6.065 1.00 92.06 210 TYR A C 1
ATOM 1664 O O . TYR A 1 210 ? 15.123 -4.138 -6.943 1.00 92.06 210 TYR A O 1
ATOM 1672 N N . LEU A 1 211 ? 15.213 -2.886 -5.078 1.00 93.06 211 LEU A N 1
ATOM 1673 C CA . LEU A 1 211 ? 13.812 -2.482 -5.125 1.00 93.06 211 LEU A CA 1
ATOM 1674 C C . LEU A 1 211 ? 13.637 -1.307 -6.093 1.00 93.06 211 LEU A C 1
ATOM 1676 O O . LEU A 1 211 ? 14.399 -0.342 -6.064 1.00 93.06 211 LEU A O 1
ATOM 1680 N N . THR A 1 212 ? 12.625 -1.395 -6.952 1.00 91.62 212 THR A N 1
ATOM 1681 C CA . THR A 1 212 ? 12.393 -0.415 -8.010 1.00 91.62 212 THR A CA 1
ATOM 1682 C C . THR A 1 212 ? 11.945 0.944 -7.468 1.00 91.62 212 THR A C 1
ATOM 1684 O O . THR A 1 212 ? 11.052 1.046 -6.618 1.00 91.62 212 THR A O 1
ATOM 1687 N N . VAL A 1 213 ? 12.538 1.999 -8.023 1.00 89.81 213 VAL A N 1
ATOM 1688 C CA . VAL A 1 213 ? 12.149 3.400 -7.797 1.00 89.81 213 VAL A CA 1
ATOM 1689 C C . VAL A 1 213 ? 11.019 3.822 -8.737 1.00 89.81 213 VAL A C 1
ATOM 1691 O O . VAL A 1 213 ? 10.174 4.626 -8.356 1.00 89.81 213 VAL A O 1
ATOM 1694 N N . SER A 1 214 ? 10.956 3.233 -9.938 1.00 90.06 214 SER A N 1
ATOM 1695 C CA . SER A 1 214 ? 9.965 3.531 -10.974 1.00 90.06 214 SER A CA 1
ATOM 1696 C C . SER A 1 214 ? 9.763 2.338 -11.912 1.00 90.06 214 SER A C 1
ATOM 1698 O O . SER A 1 214 ? 10.705 1.655 -12.311 1.00 90.06 214 SER A O 1
ATOM 1700 N N . GLY A 1 215 ? 8.516 2.104 -12.316 1.00 90.50 215 GLY A N 1
ATOM 1701 C CA . GLY A 1 215 ? 8.138 1.109 -13.317 1.00 90.50 215 GLY A CA 1
ATOM 1702 C C . GLY A 1 215 ? 8.132 1.642 -14.747 1.00 90.50 215 GLY A C 1
ATOM 1703 O O . GLY A 1 215 ? 7.774 0.905 -15.666 1.00 90.50 215 GLY A O 1
ATOM 1704 N N . ARG A 1 216 ? 8.498 2.911 -14.956 1.00 90.19 216 ARG A N 1
ATOM 1705 C CA . ARG A 1 216 ? 8.342 3.613 -16.235 1.00 90.19 216 ARG A CA 1
ATOM 1706 C C . ARG A 1 216 ? 9.047 2.919 -17.400 1.00 90.19 216 ARG A C 1
ATOM 1708 O O . ARG A 1 216 ? 8.457 2.812 -18.469 1.00 90.19 216 ARG A O 1
ATOM 1715 N N . LEU A 1 217 ? 10.262 2.404 -17.199 1.00 89.81 217 LEU A N 1
ATOM 1716 C CA . LEU A 1 217 ? 10.995 1.691 -18.254 1.00 89.81 217 LEU A CA 1
ATOM 1717 C C . LEU A 1 217 ? 10.224 0.450 -18.740 1.00 89.81 217 LEU A C 1
ATOM 1719 O O . LEU A 1 217 ? 10.132 0.198 -19.939 1.00 89.81 217 LEU A O 1
ATOM 1723 N N . HIS A 1 218 ? 9.603 -0.290 -17.817 1.00 92.38 218 HIS A N 1
ATOM 1724 C CA . HIS A 1 218 ? 8.736 -1.412 -18.175 1.00 92.38 218 HIS A CA 1
ATOM 1725 C C . HIS A 1 218 ? 7.466 -0.931 -18.882 1.00 92.38 218 HIS A C 1
ATOM 1727 O O . HIS A 1 218 ? 7.098 -1.487 -19.915 1.00 92.38 218 HIS A O 1
ATOM 1733 N N . LEU A 1 219 ? 6.819 0.121 -18.372 1.00 93.44 219 LEU A N 1
ATOM 1734 C CA . LEU A 1 219 ? 5.614 0.685 -18.988 1.00 93.44 219 LEU A CA 1
ATOM 1735 C C . LEU A 1 219 ? 5.851 1.179 -20.418 1.00 93.44 219 LEU A C 1
ATOM 1737 O O . LEU A 1 219 ? 4.962 1.019 -21.242 1.00 93.44 219 LEU A O 1
ATOM 1741 N N . GLN A 1 220 ? 7.036 1.697 -20.746 1.00 92.38 220 GLN A N 1
ATOM 1742 C CA . GLN A 1 220 ? 7.391 2.075 -22.119 1.00 92.38 220 GLN A CA 1
ATOM 1743 C C . GLN A 1 220 ? 7.347 0.888 -23.079 1.00 92.38 220 GLN A C 1
ATOM 1745 O O . GLN A 1 220 ? 6.759 0.993 -24.154 1.00 92.38 220 GLN A O 1
ATOM 1750 N N . SER A 1 221 ? 7.898 -0.259 -22.676 1.00 93.06 221 SER A N 1
ATOM 1751 C CA . SER A 1 221 ? 7.827 -1.481 -23.482 1.00 93.06 221 SER A CA 1
ATOM 1752 C C . SER A 1 221 ? 6.378 -1.924 -23.715 1.00 93.06 221 SER A C 1
ATOM 1754 O O . SER A 1 221 ? 6.006 -2.254 -24.843 1.00 93.06 221 SER A O 1
ATOM 1756 N N . TYR A 1 222 ? 5.538 -1.861 -22.679 1.00 95.44 222 TYR A N 1
ATOM 1757 C CA . TYR A 1 222 ? 4.117 -2.180 -22.808 1.00 95.44 222 TYR A CA 1
ATOM 1758 C C . TYR A 1 222 ? 3.367 -1.170 -23.678 1.00 95.44 222 TYR A C 1
ATOM 1760 O O . TYR A 1 222 ? 2.632 -1.584 -24.568 1.00 95.44 222 TYR A O 1
ATOM 1768 N N . ALA A 1 223 ? 3.582 0.133 -23.494 1.00 94.88 223 ALA A N 1
ATOM 1769 C CA . ALA A 1 223 ? 2.934 1.181 -24.278 1.00 94.88 223 ALA A CA 1
ATOM 1770 C C . ALA A 1 223 ? 3.188 1.004 -25.782 1.00 94.88 223 ALA A C 1
ATOM 1772 O O . ALA A 1 223 ? 2.255 1.096 -26.574 1.00 94.88 223 ALA A O 1
ATOM 1773 N N . CYS A 1 224 ? 4.414 0.641 -26.179 1.00 93.00 224 CYS A N 1
ATOM 1774 C CA . CYS A 1 224 ? 4.758 0.390 -27.583 1.00 93.00 224 CYS A CA 1
ATOM 1775 C C . CYS A 1 224 ? 3.906 -0.699 -28.263 1.00 93.00 224 CYS A C 1
ATOM 1777 O O . CYS A 1 224 ? 3.782 -0.680 -29.484 1.00 93.00 224 CYS A O 1
ATOM 1779 N N . SER A 1 225 ? 3.334 -1.643 -27.507 1.00 94.50 225 SER A N 1
ATOM 1780 C CA . SER A 1 225 ? 2.513 -2.743 -28.047 1.00 94.50 225 SER A CA 1
ATOM 1781 C C . SER A 1 225 ? 1.027 -2.636 -27.704 1.00 94.50 225 SER A C 1
ATOM 1783 O O . SER A 1 225 ? 0.186 -3.097 -28.470 1.00 94.50 225 SER A O 1
ATOM 1785 N N . LEU A 1 226 ? 0.702 -2.031 -26.562 1.00 95.00 226 LEU A N 1
ATOM 1786 C CA . LEU A 1 226 ? -0.636 -2.004 -25.972 1.00 95.00 226 LEU A CA 1
ATOM 1787 C C . LEU A 1 226 ? -1.276 -0.606 -25.978 1.00 95.00 226 LEU A C 1
ATOM 1789 O O . LEU A 1 226 ? -2.427 -0.460 -25.575 1.00 95.00 226 LEU A O 1
ATOM 1793 N N . GLY A 1 227 ? -0.554 0.426 -26.421 1.00 94.06 227 GLY A N 1
ATOM 1794 C CA . GLY A 1 227 ? -1.051 1.798 -26.474 1.00 94.06 227 GLY A CA 1
ATOM 1795 C C . GLY A 1 227 ? -0.999 2.495 -25.115 1.00 94.06 227 GLY A C 1
ATOM 1796 O O . GLY A 1 227 ? 0.058 2.978 -24.707 1.00 94.06 227 GLY A O 1
ATOM 1797 N N . ASN A 1 228 ? -2.143 2.581 -24.434 1.00 95.94 228 AS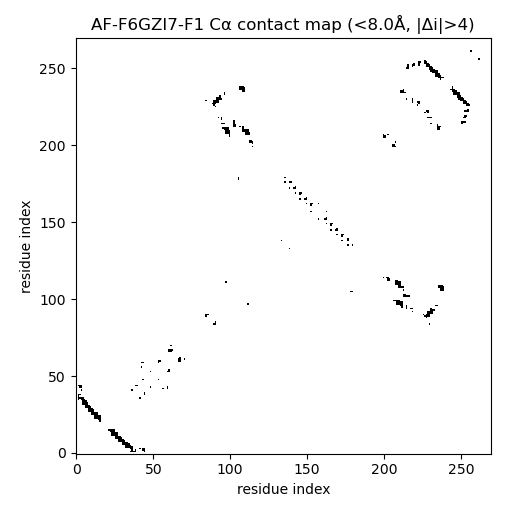N A N 1
ATOM 1798 C CA . ASN A 1 228 ? -2.300 3.299 -23.167 1.00 95.94 228 ASN A CA 1
ATOM 1799 C C . ASN A 1 228 ? -2.200 2.325 -21.993 1.00 95.94 228 ASN A C 1
ATOM 1801 O O . ASN A 1 228 ? -3.049 1.450 -21.821 1.00 95.94 228 ASN A O 1
ATOM 1805 N N . VAL A 1 229 ? -1.176 2.480 -21.157 1.00 97.38 229 VAL A N 1
ATOM 1806 C CA . VAL A 1 229 ? -0.924 1.587 -20.021 1.00 97.38 229 VAL A CA 1
ATOM 1807 C C . VAL A 1 229 ? -0.660 2.369 -18.746 1.00 97.38 229 VAL A C 1
ATOM 1809 O O . VAL A 1 229 ? -0.137 3.481 -18.772 1.00 97.38 229 VAL A O 1
ATOM 1812 N N . TYR A 1 230 ? -1.009 1.780 -17.607 1.00 97.88 230 TYR A N 1
ATOM 1813 C CA . TYR A 1 230 ? -0.675 2.334 -16.300 1.00 97.88 230 TYR A CA 1
ATOM 1814 C C . TYR A 1 230 ? -0.320 1.243 -15.297 1.00 97.88 230 TYR A C 1
ATOM 1816 O O . TYR A 1 230 ? -0.811 0.118 -15.362 1.00 97.88 230 TYR A O 1
ATOM 1824 N N . SER A 1 231 ? 0.519 1.596 -14.335 1.00 97.19 231 SER A N 1
ATOM 1825 C CA . SER A 1 231 ? 0.848 0.794 -13.171 1.00 97.19 231 SER A CA 1
ATOM 1826 C C . SER A 1 231 ? 0.444 1.534 -11.907 1.00 97.19 231 SER A C 1
ATOM 1828 O O . SER A 1 231 ? 0.515 2.757 -11.823 1.00 97.19 231 SER A O 1
ATOM 1830 N N . PHE A 1 232 ? 0.049 0.769 -10.902 1.00 97.06 232 PHE A N 1
ATOM 1831 C CA . PHE A 1 232 ? -0.261 1.248 -9.567 1.00 97.06 232 PHE A CA 1
ATOM 1832 C C . PHE A 1 232 ? 0.311 0.224 -8.596 1.00 97.06 232 PHE A C 1
ATOM 1834 O O . PHE A 1 232 ? -0.137 -0.926 -8.568 1.00 97.06 232 PHE A O 1
ATOM 1841 N N . GLY A 1 233 ? 1.347 0.618 -7.861 1.00 95.44 233 GLY A N 1
ATOM 1842 C CA . GLY A 1 233 ? 2.036 -0.271 -6.937 1.00 95.44 233 GLY A CA 1
ATOM 1843 C C . GLY A 1 233 ? 3.108 0.433 -6.108 1.00 95.44 233 GLY A C 1
ATOM 1844 O O . GLY A 1 233 ? 3.309 1.643 -6.250 1.00 95.44 233 GLY A O 1
ATOM 1845 N N . PRO A 1 234 ? 3.798 -0.318 -5.237 1.00 95.31 234 PRO A N 1
ATOM 1846 C CA . PRO A 1 234 ? 4.825 0.224 -4.359 1.00 95.31 234 PRO A CA 1
ATOM 1847 C C . PRO A 1 234 ? 6.103 0.583 -5.128 1.00 95.31 234 PRO A C 1
ATOM 1849 O O . PRO A 1 234 ? 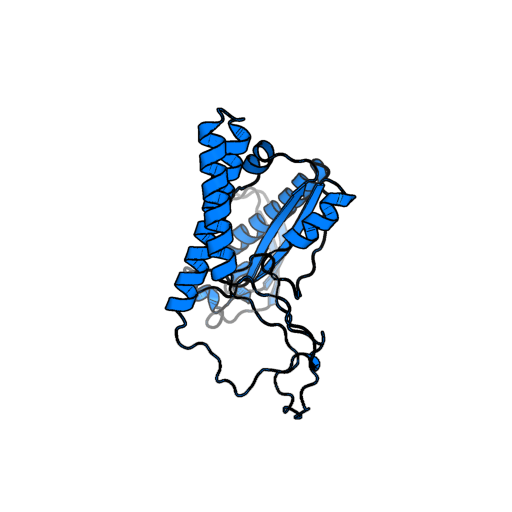6.458 -0.059 -6.121 1.00 95.31 234 PRO A O 1
ATOM 1852 N N . ARG A 1 235 ? 6.789 1.616 -4.650 1.00 92.31 235 ARG A N 1
ATOM 1853 C CA . ARG A 1 235 ? 8.066 2.149 -5.129 1.00 92.31 235 ARG A CA 1
ATOM 1854 C C . ARG A 1 235 ? 8.912 2.520 -3.927 1.00 92.31 235 ARG A C 1
ATOM 1856 O O . ARG A 1 235 ? 8.377 2.937 -2.897 1.00 92.31 235 ARG A O 1
ATOM 1863 N N . PHE A 1 236 ? 10.219 2.366 -4.070 1.00 91.56 236 PHE A N 1
ATOM 1864 C CA . PHE A 1 236 ? 11.134 2.442 -2.944 1.00 91.56 236 PHE A CA 1
ATOM 1865 C C . PHE A 1 236 ? 12.246 3.434 -3.235 1.00 91.56 236 PHE A C 1
ATOM 1867 O O . PHE A 1 236 ? 12.881 3.342 -4.279 1.00 91.56 236 PHE A O 1
ATOM 1874 N N . ARG A 1 237 ? 12.493 4.366 -2.315 1.00 86.69 237 ARG A N 1
ATOM 1875 C CA . ARG A 1 237 ? 13.589 5.338 -2.405 1.00 86.69 237 ARG A CA 1
ATOM 1876 C C . ARG A 1 237 ? 14.397 5.286 -1.123 1.00 86.69 237 ARG A C 1
ATOM 1878 O O . ARG A 1 237 ? 13.824 5.406 -0.044 1.00 86.69 237 ARG A O 1
ATOM 1885 N N . ALA A 1 238 ? 15.709 5.118 -1.237 1.00 83.81 238 ALA A N 1
ATOM 1886 C CA . ALA A 1 238 ? 16.594 5.057 -0.075 1.00 83.81 238 ALA A CA 1
ATOM 1887 C C . ALA A 1 238 ? 17.146 6.441 0.325 1.00 83.81 238 ALA A C 1
ATOM 1889 O O . ALA A 1 238 ? 18.160 6.528 1.000 1.00 83.81 238 ALA A O 1
ATOM 1890 N N . GLU A 1 239 ? 16.476 7.525 -0.078 1.00 75.69 239 GLU A N 1
ATOM 1891 C CA . GLU A 1 239 ? 16.877 8.895 0.249 1.00 75.69 239 GLU A CA 1
ATOM 1892 C C . GLU A 1 239 ? 16.620 9.261 1.726 1.00 75.69 239 GLU A C 1
ATOM 1894 O O . GLU A 1 239 ? 15.904 8.579 2.457 1.00 75.69 239 GLU A O 1
ATOM 1899 N N . SER A 1 240 ? 17.200 10.388 2.158 1.00 62.81 240 SER A N 1
ATOM 1900 C CA . SER A 1 240 ? 17.204 10.875 3.547 1.00 62.81 240 SER A CA 1
ATOM 1901 C C . SER A 1 240 ? 15.843 10.866 4.275 1.00 62.81 240 SER A C 1
ATOM 1903 O O . SER A 1 240 ? 14.780 10.998 3.670 1.00 62.81 240 SER A O 1
ATOM 1905 N N . MET A 1 241 ? 15.913 10.871 5.615 1.00 58.50 241 MET A N 1
ATOM 1906 C CA . MET A 1 241 ? 14.828 10.834 6.624 1.00 58.50 241 MET A CA 1
ATOM 1907 C C . MET A 1 241 ? 13.626 11.787 6.429 1.00 58.50 241 MET A C 1
ATOM 1909 O O . MET A 1 241 ? 12.675 11.736 7.208 1.00 58.50 241 MET A O 1
ATOM 1913 N N . LYS A 1 242 ? 13.669 12.698 5.450 1.00 61.25 242 LYS A N 1
ATOM 1914 C CA . LYS A 1 242 ? 12.573 13.620 5.121 1.00 61.25 242 LYS A CA 1
ATOM 1915 C C . LYS A 1 242 ? 11.505 12.990 4.221 1.00 61.25 242 LYS A C 1
ATOM 1917 O O . LYS A 1 242 ? 10.374 13.466 4.241 1.00 61.25 242 LYS A O 1
ATOM 1922 N N . HIS A 1 243 ? 11.837 11.941 3.468 1.00 69.38 243 HIS A N 1
ATOM 1923 C CA . HIS A 1 243 ? 10.907 11.258 2.566 1.00 69.38 243 HIS A CA 1
ATOM 1924 C C . HIS A 1 243 ? 10.566 9.852 3.071 1.00 69.38 243 HIS A C 1
ATOM 1926 O O . HIS A 1 243 ? 11.321 9.237 3.823 1.00 69.38 243 HIS A O 1
ATOM 1932 N N . VAL A 1 244 ? 9.391 9.344 2.689 1.00 82.00 244 VAL A N 1
ATOM 1933 C CA . VAL A 1 244 ? 8.975 7.980 3.040 1.00 82.00 244 VAL A CA 1
ATOM 1934 C C . VAL A 1 244 ? 9.714 6.992 2.139 1.00 82.00 244 VAL A C 1
ATOM 1936 O O . VAL A 1 244 ? 9.665 7.124 0.918 1.00 82.00 244 VAL A O 1
ATOM 1939 N N . ALA A 1 245 ? 10.361 5.994 2.746 1.00 89.62 245 ALA A N 1
ATOM 1940 C CA . ALA A 1 245 ? 11.146 4.986 2.033 1.00 89.62 245 ALA A CA 1
ATOM 1941 C C . ALA A 1 245 ? 10.315 4.113 1.078 1.00 89.62 245 ALA A C 1
ATOM 1943 O O . ALA A 1 245 ? 10.815 3.690 0.040 1.00 89.62 245 ALA A O 1
ATOM 1944 N N . GLU A 1 246 ? 9.050 3.859 1.419 1.00 92.88 246 GLU A N 1
ATOM 1945 C CA . GLU A 1 246 ? 8.077 3.142 0.594 1.00 92.88 246 GLU A CA 1
ATOM 1946 C C . GLU A 1 246 ? 6.893 4.059 0.280 1.00 92.88 246 GLU A C 1
ATOM 1948 O O . GLU A 1 246 ? 6.246 4.605 1.177 1.00 92.88 246 GLU A O 1
ATOM 1953 N N . MET A 1 247 ? 6.569 4.191 -1.002 1.00 91.81 247 MET A N 1
ATOM 1954 C CA . MET A 1 247 ? 5.408 4.941 -1.465 1.00 91.81 247 MET A CA 1
ATOM 1955 C C . MET A 1 247 ? 4.651 4.165 -2.532 1.00 91.81 247 MET A C 1
ATOM 1957 O O . MET A 1 247 ? 5.222 3.381 -3.278 1.00 91.81 247 MET A O 1
ATOM 1961 N N . TRP A 1 248 ? 3.347 4.397 -2.624 1.00 94.12 248 TRP A N 1
ATOM 1962 C CA . TRP A 1 248 ? 2.543 3.851 -3.711 1.00 94.12 248 TRP A CA 1
ATOM 1963 C C . TRP A 1 248 ? 2.443 4.890 -4.813 1.00 94.12 248 TRP A C 1
ATOM 1965 O O . TRP A 1 248 ? 1.951 5.989 -4.560 1.00 94.12 248 TRP A O 1
ATOM 1975 N N . MET A 1 249 ? 2.894 4.536 -6.014 1.00 93.12 249 MET A N 1
ATOM 1976 C CA . MET A 1 249 ? 2.849 5.421 -7.173 1.00 93.12 249 MET A CA 1
ATOM 1977 C C . MET A 1 249 ? 1.881 4.898 -8.220 1.00 93.12 249 MET A C 1
ATOM 1979 O O . MET A 1 249 ? 1.748 3.688 -8.425 1.00 93.12 249 MET A O 1
ATOM 1983 N N . VAL A 1 250 ? 1.233 5.849 -8.885 1.00 95.81 250 VAL A N 1
ATOM 1984 C CA . VAL A 1 250 ? 0.481 5.641 -10.114 1.00 95.81 250 VAL A CA 1
ATOM 1985 C C . VAL A 1 250 ? 1.342 6.195 -11.240 1.00 95.81 250 VAL A C 1
ATOM 1987 O O . VAL A 1 250 ? 1.658 7.380 -11.255 1.00 95.81 250 VAL A O 1
ATOM 1990 N N . GLU A 1 251 ? 1.748 5.333 -12.158 1.00 95.00 251 GLU A N 1
ATOM 1991 C CA . GLU A 1 251 ? 2.585 5.684 -13.303 1.00 95.00 251 GLU A CA 1
ATOM 1992 C C . GLU A 1 251 ? 1.843 5.290 -14.572 1.00 95.00 251 GLU A C 1
ATOM 1994 O O . GLU A 1 251 ? 1.247 4.220 -14.619 1.00 95.00 251 GLU A O 1
ATOM 1999 N N . LEU A 1 252 ? 1.875 6.126 -15.602 1.00 94.94 252 LEU A N 1
ATOM 2000 C CA . LEU A 1 252 ? 1.215 5.851 -16.874 1.00 94.94 252 LEU A CA 1
ATOM 2001 C C . LEU A 1 252 ? 2.169 6.127 -18.026 1.00 94.94 252 LEU A C 1
ATOM 2003 O O . LEU A 1 252 ? 3.018 7.012 -17.936 1.00 94.94 252 LEU A O 1
ATOM 2007 N N . GLU A 1 253 ? 2.001 5.388 -19.112 1.00 94.12 253 GLU A N 1
ATOM 2008 C CA . GLU A 1 253 ? 2.691 5.637 -20.367 1.00 94.12 253 GLU A CA 1
ATOM 2009 C C . GLU A 1 253 ? 1.696 5.450 -21.517 1.00 94.12 253 GLU A C 1
ATOM 2011 O O . GLU A 1 253 ? 0.840 4.566 -21.493 1.00 94.12 253 GLU A O 1
ATOM 2016 N N . MET A 1 254 ? 1.793 6.323 -22.513 1.00 92.88 254 MET A N 1
ATOM 2017 C CA . MET A 1 254 ? 0.919 6.337 -23.681 1.00 92.88 254 MET A CA 1
ATOM 2018 C C . MET A 1 254 ? 1.780 6.317 -24.937 1.00 92.88 254 MET A C 1
ATOM 2020 O O . MET A 1 254 ? 2.721 7.113 -25.056 1.00 92.88 254 MET A O 1
ATOM 2024 N N . ALA A 1 255 ? 1.446 5.442 -25.882 1.00 88.94 255 ALA A N 1
ATOM 2025 C CA . ALA A 1 255 ? 2.016 5.493 -27.221 1.00 88.94 255 ALA A CA 1
ATOM 2026 C C . ALA A 1 255 ? 1.522 6.734 -27.979 1.00 88.94 255 ALA A C 1
ATOM 2028 O O . ALA A 1 255 ? 0.404 7.201 -27.773 1.00 88.94 255 ALA A O 1
ATOM 2029 N N . PHE A 1 256 ? 2.362 7.268 -28.870 1.00 81.75 256 PHE A N 1
ATOM 2030 C CA . PHE A 1 256 ? 2.029 8.374 -29.785 1.00 81.75 256 PHE A CA 1
ATOM 2031 C C . PHE A 1 256 ? 1.592 9.701 -29.123 1.00 81.75 256 PHE A C 1
ATOM 2033 O O . PHE A 1 256 ? 1.200 10.634 -29.821 1.00 81.75 256 PHE A O 1
ATOM 2040 N N . SER A 1 257 ? 1.697 9.839 -27.795 1.00 77.81 257 SER A N 1
ATOM 2041 C CA . SER A 1 257 ? 1.386 11.087 -27.088 1.00 77.81 257 SER A CA 1
ATOM 2042 C C . SER A 1 257 ? 2.494 12.131 -27.286 1.00 77.81 257 SER A C 1
ATOM 2044 O O . SER A 1 257 ? 3.651 11.857 -26.954 1.00 77.81 257 SER A O 1
ATOM 2046 N N . GLN A 1 258 ? 2.150 13.337 -27.744 1.00 70.69 258 GLN A N 1
ATOM 2047 C CA . GLN A 1 258 ? 3.065 14.486 -27.757 1.00 70.69 258 GLN A CA 1
ATOM 2048 C C . GLN A 1 258 ? 3.128 15.183 -26.383 1.00 70.69 258 GLN A C 1
ATOM 2050 O O . GLN A 1 258 ? 2.265 14.991 -25.521 1.00 70.69 258 GLN A O 1
ATOM 2055 N N . LEU A 1 259 ? 4.170 15.994 -26.166 1.00 59.84 259 LEU A N 1
ATOM 2056 C CA . LEU A 1 259 ? 4.465 16.664 -24.888 1.00 59.84 259 LEU A CA 1
ATOM 2057 C C . LEU A 1 259 ? 3.324 17.556 -24.371 1.00 59.84 259 LEU A C 1
ATOM 2059 O O . LEU A 1 259 ? 3.108 17.596 -23.161 1.00 59.84 259 LEU A O 1
ATOM 2063 N N . GLU A 1 260 ? 2.561 18.202 -25.257 1.00 54.16 260 GLU A N 1
ATOM 2064 C CA . GLU A 1 260 ? 1.431 19.065 -24.874 1.00 54.16 260 GLU A CA 1
ATOM 2065 C C . GLU A 1 260 ? 0.328 18.302 -24.125 1.00 54.16 260 GLU A C 1
ATOM 2067 O O . GLU A 1 260 ? -0.270 18.823 -23.186 1.00 54.16 260 GLU A O 1
ATOM 2072 N N . VAL A 1 261 ? 0.123 17.025 -24.461 1.00 53.62 261 VAL A N 1
ATOM 2073 C CA . VAL A 1 261 ? -0.880 16.161 -23.820 1.00 53.62 261 VAL A CA 1
ATOM 2074 C C . VAL A 1 261 ? -0.374 15.614 -22.477 1.00 53.62 261 VAL A C 1
ATOM 2076 O O . VAL A 1 261 ? -1.153 15.427 -21.543 1.00 53.62 261 VAL A O 1
ATOM 2079 N N . ARG A 1 262 ? 0.945 15.414 -22.322 1.00 48.97 262 ARG A N 1
ATOM 2080 C CA . ARG A 1 262 ? 1.545 14.886 -21.077 1.00 48.97 262 ARG A CA 1
ATOM 2081 C C . ARG A 1 262 ? 1.518 15.885 -19.915 1.00 48.97 262 ARG A C 1
ATOM 2083 O O . ARG A 1 262 ? 1.452 15.459 -18.762 1.00 48.97 262 ARG A O 1
ATOM 2090 N N . GLY A 1 263 ? 1.540 17.191 -20.192 1.00 42.31 263 GLY A N 1
ATOM 2091 C CA . GLY A 1 263 ? 1.524 18.247 -19.168 1.00 42.31 263 GLY A CA 1
ATOM 2092 C C . GLY A 1 263 ? 0.252 18.281 -18.308 1.00 42.31 263 GLY A C 1
ATOM 2093 O O . GLY A 1 263 ? 0.316 18.673 -17.147 1.00 42.31 263 GLY A O 1
ATOM 2094 N N . LEU A 1 264 ? -0.879 17.794 -18.830 1.00 41.22 264 LEU A N 1
ATOM 2095 C CA . LEU A 1 264 ? -2.148 17.683 -18.096 1.00 41.22 264 LEU A CA 1
ATOM 2096 C C . LEU A 1 264 ? -2.145 16.572 -17.026 1.00 41.22 264 LEU A C 1
ATOM 2098 O O . LEU A 1 264 ? -2.982 16.594 -16.127 1.00 41.22 264 LEU A O 1
ATOM 2102 N N . CYS A 1 265 ? -1.212 15.614 -17.099 1.00 40.38 265 CYS A N 1
ATOM 2103 C CA . CYS A 1 265 ? -1.193 14.422 -16.239 1.00 40.38 265 CYS A CA 1
ATOM 2104 C C . CYS A 1 265 ? -0.164 14.474 -15.092 1.00 40.38 265 CYS A C 1
ATOM 2106 O O . CYS A 1 265 ? -0.191 13.612 -14.215 1.00 40.38 265 CYS A O 1
ATOM 2108 N N . TYR A 1 266 ? 0.727 15.471 -15.053 1.00 35.78 266 TYR A N 1
ATOM 2109 C CA . TYR A 1 266 ? 1.674 15.667 -13.946 1.00 35.78 266 TYR A CA 1
ATOM 2110 C C . TYR A 1 266 ? 1.016 16.440 -12.788 1.00 35.78 266 TYR A C 1
ATOM 2112 O O . TYR A 1 266 ? 1.366 17.582 -12.503 1.00 35.78 266 TYR A O 1
ATOM 2120 N N . PHE A 1 267 ? 0.075 15.815 -12.075 1.00 31.22 267 PHE A N 1
ATOM 2121 C CA . PHE A 1 267 ? -0.294 16.280 -10.734 1.00 31.22 267 PHE A CA 1
ATOM 2122 C C . PHE A 1 267 ? 0.675 15.675 -9.712 1.00 31.22 267 PHE A C 1
ATOM 2124 O O . PHE A 1 267 ? 0.423 14.627 -9.123 1.00 31.22 267 PHE A O 1
ATOM 2131 N N . SER A 1 268 ? 1.811 16.345 -9.508 1.00 28.56 268 SER A N 1
ATOM 2132 C CA . SER A 1 268 ? 2.628 16.142 -8.311 1.00 28.56 268 SER A CA 1
ATOM 2133 C C . SER A 1 268 ? 1.904 16.813 -7.146 1.00 28.56 268 SER A C 1
ATOM 2135 O O . SER A 1 268 ? 1.925 18.037 -7.024 1.00 28.56 268 SER A O 1
ATOM 2137 N N . GLY A 1 269 ? 1.218 16.021 -6.322 1.00 30.06 269 GLY A N 1
ATOM 2138 C CA . GLY A 1 269 ? 0.722 16.489 -5.031 1.00 30.06 269 GLY A CA 1
ATOM 2139 C C . GLY A 1 269 ? 1.912 16.842 -4.143 1.00 30.06 269 GLY A C 1
ATOM 2140 O O . GLY A 1 269 ? 2.655 15.947 -3.744 1.00 30.06 269 GLY A O 1
ATOM 2141 N N . TYR A 1 270 ? 2.108 18.138 -3.907 1.00 30.64 270 TYR A N 1
ATOM 2142 C CA . TYR A 1 270 ? 2.922 18.646 -2.803 1.00 30.64 270 TYR A CA 1
ATOM 2143 C C . TYR A 1 270 ? 2.202 18.430 -1.469 1.00 30.64 270 TYR A C 1
ATOM 2145 O O . TYR A 1 270 ? 0.951 18.527 -1.454 1.00 30.64 270 TYR A O 1
#